Protein AF-A0A366SC10-F1 (afdb_monomer)

Sequence (312 aa):
MNGDSPLEVVSIDEFRARCLQIGVGPDILAQIDAVFTPQKPPPTFDSNRKRAEDVPIAQQPAKRQNNDVTSSNCQVSLEPRSEASQELAQPQSVQSHELTANEYLLSQQVADSSDQDVERFKGRVAECKSVLQELEAEHELLSRNRGSEVVEKLKKTLDNTTKAHDEIISKIERNKNIIDQTSQIINDNHDMIPAPLRQSLKISRESHSQLVRHSRILEKRQAEQKQELENAQGKYNEATAELEALSQRISQSKLNLDCAEQNLKRVALRSRLSDFSRINVFALTNDQSSQLASLTGQMEALLNESSYASSP

Mean predicted aligned error: 19.68 Å

Radius of gyration: 45.71 Å; Cα contacts (8 Å, |Δi|>4): 104; chains: 1; bounding box: 115×69×137 Å

Foldseek 3Di:
DDDDDPDPPQDLVNVVVVCVVVPPDPVVVVVVVVVVDDDDDDDDDDPDDDDDDDDDDDDDDDDDDDDDDDDDDDDDDDDDDDDDDDDDDDPDPPPPPPPPPDDPPPPDDPDDLDVVVLVVLVVQLVVLVVVLVVLVVVLVVLVVVLCPVVLVVLVVVLVVLVVVLVVLVVVLVVLVVVLVVLVVVCVVPVPDDDPVSVVVSVVSVVVSVVSVVVSVVSVVVSVVSVVVSVVSVVSSVVSVVVSVVSVVVSVVSVVSSVVSVVSSVLSVLVVVLVVLVPDPLVVDDPVVSVVSVVVNVVSVVVNVVVVPVPDD

Secondary structure (DSSP, 8-state):
-----------HHHHHHHHHHTT--HHHHHHHHHHHS-PPPPPPP---------------PPPPPP-----------------------PPP--------S---------S---HHHHHHHHHHHHHHHHHHHHHHHHHHHHHHHS-HHHHHHHHHHHHHHHHHHHHHHHHHHHHHHHHHHHHHHHHHTTT---HHHHHHHHHHHHHHHHHHHHHHHHHHHHHHHHHHHHHHHHHHHHHHHHHHHHHHHHHHHHHHHHHHHHHHHHHHHHHHHHHHHTS-GGGS-HHHHHHHHHHHHHHHHHHHHTTTTT--

Organism: NCBI:txid231269

pLDDT: mean 72.54, std 22.83, range [25.08, 95.38]

Solvent-accessible surface area (backbone atoms only — not comparable to full-atom values): 19191 Å² total; per-residue (Å²): 140,82,80,86,73,76,84,76,86,72,50,71,68,60,52,49,52,54,40,51,75,73,65,57,53,68,73,58,54,52,54,55,50,61,71,73,48,87,75,78,80,78,84,80,82,82,89,79,80,87,82,90,85,82,89,82,94,76,93,77,82,84,83,83,80,87,80,86,81,82,88,77,88,82,89,82,81,82,83,87,87,81,91,81,82,89,74,88,83,68,83,78,76,74,81,70,78,76,76,61,96,70,80,81,72,83,70,86,65,96,66,78,74,46,74,65,57,45,53,52,30,49,50,51,32,52,50,34,51,5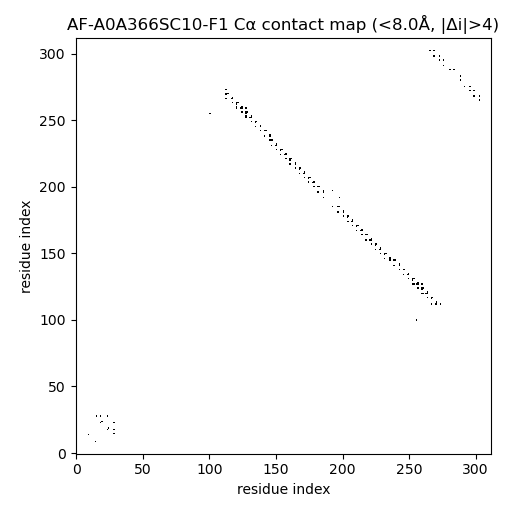2,55,38,52,53,49,52,52,51,48,52,54,48,66,74,61,39,49,66,69,57,46,52,53,42,52,55,51,46,53,54,51,49,53,54,38,54,54,45,53,54,50,38,53,54,40,47,52,52,45,52,54,53,51,47,55,49,62,77,37,74,91,72,68,56,68,68,59,59,49,52,48,51,53,42,54,52,51,36,54,52,46,55,54,49,42,56,52,46,53,52,50,47,53,53,48,50,51,52,42,51,55,47,48,49,53,30,51,50,46,50,52,52,47,52,54,46,51,52,52,46,52,52,35,49,53,52,30,54,52,32,50,52,49,32,52,50,47,52,50,49,32,52,52,53,56,56,71,70,53,67,61,87,79,46,54,75,68,55,42,53,49,51,52,51,52,52,53,54,54,53,48,58,61,54,56,66,66,68,77,74,68,135

Structure (mmCIF, N/CA/C/O backbone):
data_AF-A0A366SC10-F1
#
_entry.id   AF-A0A366SC10-F1
#
loop_
_atom_site.group_PDB
_atom_site.id
_atom_site.type_symbol
_atom_site.label_atom_id
_atom_site.label_alt_id
_atom_site.label_comp_id
_atom_site.label_asym_id
_atom_site.label_entity_id
_atom_site.label_seq_id
_atom_site.pdbx_PDB_ins_code
_atom_site.Cartn_x
_atom_site.Cartn_y
_atom_site.Cartn_z
_atom_site.occupancy
_atom_site.B_iso_or_equiv
_atom_site.auth_seq_id
_atom_site.auth_comp_id
_atom_site.auth_asym_id
_atom_site.auth_atom_id
_atom_site.pdbx_PDB_model_num
ATOM 1 N N . MET A 1 1 ? 16.942 17.295 -74.794 1.00 40.25 1 MET A N 1
ATOM 2 C CA . MET A 1 1 ? 17.552 18.430 -74.080 1.00 40.25 1 MET A CA 1
ATOM 3 C C . MET A 1 1 ? 16.773 18.611 -72.791 1.00 40.25 1 MET A C 1
ATOM 5 O O . MET A 1 1 ? 15.660 19.105 -72.864 1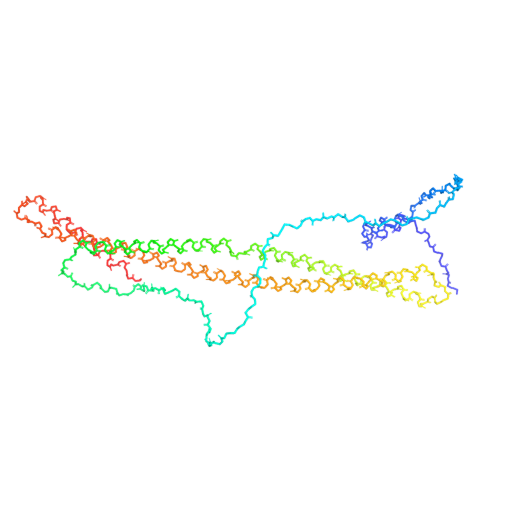.00 40.25 1 MET A O 1
ATOM 9 N N . ASN A 1 2 ? 17.298 18.135 -71.662 1.00 39.22 2 ASN A N 1
ATOM 10 C CA . ASN A 1 2 ? 16.732 18.416 -70.342 1.00 39.22 2 ASN A CA 1
ATOM 11 C C . ASN A 1 2 ? 17.752 19.283 -69.615 1.00 39.22 2 ASN A C 1
ATOM 13 O O . ASN A 1 2 ? 18.912 18.894 -69.506 1.00 39.22 2 ASN A O 1
ATOM 17 N N . GLY A 1 3 ? 17.326 20.495 -69.270 1.00 43.72 3 GLY A N 1
ATOM 18 C CA . GLY A 1 3 ? 18.173 21.531 -68.706 1.00 43.72 3 GLY A CA 1
ATOM 19 C C . GLY A 1 3 ? 18.525 21.238 -67.257 1.00 43.72 3 GLY A C 1
ATOM 20 O O . GLY A 1 3 ? 17.635 21.049 -66.428 1.00 43.72 3 GLY A O 1
ATOM 21 N N . ASP A 1 4 ? 19.825 21.261 -66.974 1.00 48.47 4 ASP A N 1
ATOM 22 C CA . ASP A 1 4 ? 20.350 21.523 -65.640 1.00 48.47 4 ASP A CA 1
ATOM 23 C C . ASP A 1 4 ? 19.772 22.851 -65.150 1.00 48.47 4 ASP A C 1
ATOM 25 O O . ASP A 1 4 ? 20.072 23.922 -65.684 1.00 48.47 4 ASP A O 1
ATOM 29 N N . SER A 1 5 ? 18.906 22.779 -64.143 1.00 48.69 5 SER A N 1
ATOM 30 C CA . SER A 1 5 ? 18.538 23.963 -63.374 1.00 48.69 5 SER A CA 1
ATOM 31 C C . SER A 1 5 ? 19.678 24.234 -62.389 1.00 48.69 5 SER A C 1
ATOM 33 O O . SER A 1 5 ? 20.072 23.310 -61.672 1.00 48.69 5 SER A O 1
ATOM 35 N N . PRO A 1 6 ? 20.250 25.448 -62.351 1.00 53.06 6 PRO A N 1
ATOM 36 C CA . PRO A 1 6 ? 21.330 25.759 -61.425 1.00 53.06 6 PRO A CA 1
ATOM 37 C C . PRO A 1 6 ? 20.836 25.604 -59.983 1.00 53.06 6 PRO A C 1
ATOM 39 O O . PRO A 1 6 ? 19.721 26.012 -59.663 1.00 53.06 6 PRO A O 1
ATOM 42 N N . LEU A 1 7 ? 21.670 25.009 -59.124 1.00 54.53 7 LEU A N 1
ATOM 43 C CA . LEU A 1 7 ? 21.433 24.932 -57.682 1.00 54.53 7 LEU A CA 1
ATOM 44 C C . LEU A 1 7 ? 21.166 26.344 -57.153 1.00 54.53 7 LEU A C 1
ATOM 46 O O . LEU A 1 7 ? 22.051 27.201 -57.160 1.00 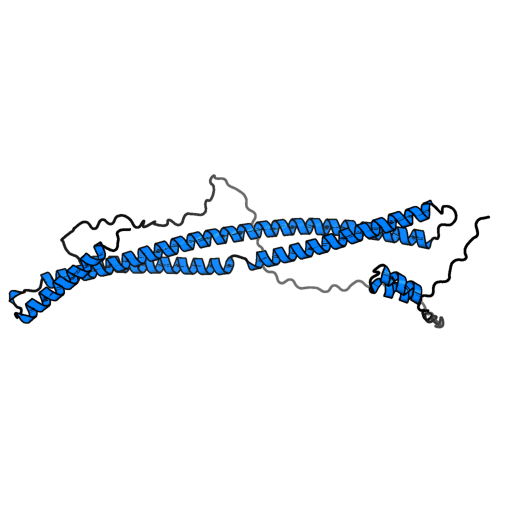54.53 7 LEU A O 1
ATOM 50 N N . GLU A 1 8 ? 19.927 26.586 -56.741 1.00 59.69 8 GLU A N 1
ATOM 51 C CA . GLU A 1 8 ? 19.498 27.869 -56.207 1.00 59.69 8 GLU A CA 1
ATOM 52 C C . GLU A 1 8 ? 20.216 28.095 -54.872 1.00 59.69 8 GLU A C 1
ATOM 54 O O . GLU A 1 8 ? 20.128 27.280 -53.949 1.00 59.69 8 GLU A O 1
ATOM 59 N N . VAL A 1 9 ? 21.003 29.169 -54.785 1.00 59.28 9 VAL A N 1
ATOM 60 C CA . VAL A 1 9 ? 21.737 29.517 -53.565 1.00 59.28 9 VAL A CA 1
ATOM 61 C C . VAL A 1 9 ? 20.731 30.075 -52.565 1.00 59.28 9 VAL A C 1
ATOM 63 O O . VAL A 1 9 ? 20.425 31.264 -52.562 1.00 59.28 9 VAL A O 1
ATOM 66 N N . VAL A 1 10 ? 20.190 29.189 -51.733 1.00 65.44 10 VAL A N 1
ATOM 67 C CA . VAL A 1 10 ? 19.260 29.539 -50.658 1.00 65.44 10 VAL A CA 1
ATOM 68 C C . VAL A 1 10 ? 20.034 30.253 -49.550 1.00 65.44 10 VAL A C 1
ATOM 70 O O . VAL A 1 10 ? 21.062 29.764 -49.074 1.00 65.44 10 VAL A O 1
ATOM 73 N N . SER A 1 11 ? 19.551 31.425 -49.138 1.00 77.00 11 SER A N 1
ATOM 74 C CA . SER A 1 11 ? 20.151 32.165 -48.024 1.00 77.00 11 SER A CA 1
ATOM 75 C C . SER A 1 11 ? 20.021 31.385 -46.708 1.00 77.00 11 SER A C 1
ATOM 77 O O . SER A 1 11 ? 19.084 30.607 -46.522 1.00 77.00 11 SER A O 1
ATOM 79 N N . ILE A 1 12 ? 20.941 31.601 -45.761 1.00 74.94 12 ILE A N 1
ATOM 80 C CA . ILE A 1 12 ? 20.914 30.918 -44.453 1.00 74.94 12 ILE A CA 1
ATOM 81 C C . ILE A 1 12 ? 19.582 31.167 -43.724 1.00 74.94 12 ILE A C 1
ATOM 83 O O . ILE A 1 12 ? 19.043 30.255 -43.098 1.00 74.94 12 ILE A O 1
ATOM 87 N N . ASP A 1 13 ? 19.006 32.362 -43.855 1.00 75.06 13 ASP A N 1
ATOM 88 C CA . ASP A 1 13 ? 17.724 32.700 -43.230 1.00 75.06 13 ASP A CA 1
ATOM 89 C C . ASP A 1 13 ? 16.546 31.953 -43.870 1.00 75.06 13 ASP A C 1
ATOM 91 O O . ASP A 1 13 ? 15.649 31.480 -43.169 1.00 75.06 13 ASP A O 1
ATOM 95 N N . GLU A 1 14 ? 16.575 31.755 -45.188 1.00 78.06 14 GLU A N 1
ATOM 96 C CA . GLU A 1 14 ? 15.564 30.967 -45.891 1.00 78.06 14 GLU A CA 1
ATOM 97 C C . GLU A 1 14 ? 15.699 29.464 -45.582 1.00 78.06 14 GLU A C 1
ATOM 99 O O . GLU A 1 14 ? 14.699 28.766 -45.392 1.00 78.06 14 GLU A O 1
ATOM 104 N N . PHE A 1 15 ? 16.929 28.972 -45.417 1.00 78.44 15 PHE A N 1
ATOM 105 C CA . PHE A 1 15 ? 17.192 27.611 -44.952 1.00 78.44 15 PHE A CA 1
ATOM 106 C C . PHE A 1 15 ? 16.688 27.387 -43.515 1.00 78.44 15 PHE A C 1
ATOM 108 O O . PHE A 1 15 ? 16.028 26.379 -43.241 1.00 78.44 15 PHE A O 1
ATOM 115 N N . ARG A 1 16 ? 16.909 28.349 -42.607 1.00 73.62 16 ARG A N 1
ATOM 116 C CA . ARG A 1 16 ? 16.380 28.319 -41.230 1.00 73.62 16 ARG A CA 1
ATOM 117 C C . ARG A 1 16 ? 14.854 28.317 -41.200 1.00 73.62 16 ARG A C 1
ATOM 119 O O . ARG A 1 16 ? 14.267 27.524 -40.465 1.00 73.62 16 ARG A O 1
ATOM 126 N N . ALA A 1 17 ? 14.211 29.157 -42.012 1.00 77.19 17 ALA A N 1
ATOM 127 C CA . ALA A 1 17 ? 12.754 29.222 -42.094 1.00 77.19 17 ALA A CA 1
ATOM 128 C C . ALA A 1 17 ? 12.145 27.884 -42.549 1.00 77.19 17 ALA A C 1
ATOM 130 O O . ALA A 1 17 ? 11.161 27.423 -41.965 1.00 77.19 17 ALA A O 1
ATOM 131 N N . ARG A 1 18 ? 12.770 27.208 -43.524 1.00 77.31 18 ARG A N 1
ATOM 132 C CA . ARG A 1 18 ? 12.351 25.865 -43.960 1.00 77.31 18 ARG A CA 1
ATOM 133 C C . ARG A 1 18 ? 12.586 24.802 -42.885 1.00 77.31 18 ARG A C 1
ATOM 135 O O . ARG A 1 18 ? 11.721 23.956 -42.681 1.00 77.31 18 ARG A O 1
ATOM 142 N N . CYS A 1 19 ? 13.700 24.869 -42.154 1.00 74.62 19 CYS A N 1
ATOM 143 C CA . CYS A 1 19 ? 13.978 23.961 -41.035 1.00 74.62 19 CYS A CA 1
ATOM 144 C C . CYS A 1 19 ? 12.948 24.105 -39.900 1.00 74.62 19 CYS A C 1
ATOM 146 O O . CYS A 1 19 ? 12.483 23.107 -39.352 1.00 74.62 19 CYS A O 1
ATOM 148 N N . LEU A 1 20 ? 12.532 25.333 -39.583 1.00 74.94 20 LEU A N 1
ATOM 149 C CA . LEU A 1 20 ? 11.469 25.584 -38.606 1.00 74.94 20 LEU A CA 1
ATOM 150 C C . LEU A 1 20 ? 10.103 25.076 -39.093 1.00 74.94 20 LEU A C 1
ATOM 152 O O . LEU A 1 20 ? 9.364 24.487 -38.307 1.00 74.94 20 LEU A O 1
ATOM 156 N N . GLN A 1 21 ? 9.783 25.237 -40.382 1.00 76.94 21 GLN A N 1
ATOM 157 C CA . GLN A 1 21 ? 8.533 24.726 -40.968 1.00 76.94 21 GLN A CA 1
ATOM 158 C C . GLN A 1 21 ? 8.409 23.199 -40.907 1.00 76.94 21 GLN A C 1
ATOM 160 O O . GLN A 1 21 ? 7.301 22.691 -40.758 1.00 76.94 21 GLN A O 1
ATOM 165 N N . ILE A 1 22 ? 9.523 22.466 -40.984 1.00 77.56 22 ILE A N 1
ATOM 166 C CA . ILE A 1 22 ? 9.537 20.997 -40.865 1.00 77.56 22 ILE A CA 1
ATOM 167 C C . ILE A 1 22 ? 9.756 20.510 -39.421 1.00 77.56 22 ILE A C 1
ATOM 169 O O . ILE A 1 22 ? 9.946 19.316 -39.195 1.00 77.56 22 ILE A O 1
ATOM 173 N N . GLY A 1 23 ? 9.718 21.416 -38.436 1.00 68.94 23 GLY A N 1
ATOM 174 C CA . GLY A 1 23 ? 9.753 21.076 -37.012 1.00 68.94 23 GLY A CA 1
ATOM 175 C C . GLY A 1 23 ? 11.141 20.754 -36.451 1.00 68.94 23 GLY A C 1
ATOM 176 O O . GLY A 1 23 ? 11.239 20.042 -35.450 1.00 68.94 23 GLY A O 1
ATOM 177 N N . VAL A 1 24 ? 12.222 21.253 -37.064 1.00 79.62 24 VAL A N 1
ATOM 178 C CA . VAL A 1 24 ? 13.578 21.112 -36.506 1.00 79.62 24 VAL A CA 1
ATOM 179 C C . VAL A 1 24 ? 13.666 21.869 -35.178 1.00 79.62 24 VAL A C 1
ATOM 181 O O . VAL A 1 24 ? 13.424 23.073 -35.113 1.00 79.62 24 VAL A O 1
ATOM 184 N N . GLY A 1 25 ? 14.022 21.147 -34.113 1.00 72.56 25 GLY A N 1
ATOM 185 C CA . GLY A 1 25 ? 14.163 21.709 -32.771 1.00 72.56 25 GLY A CA 1
ATOM 186 C C . GLY A 1 25 ? 15.309 22.731 -32.653 1.00 72.56 25 GLY A C 1
ATOM 187 O O . GLY A 1 25 ? 16.287 22.660 -33.405 1.00 72.56 25 GLY A O 1
ATOM 188 N N . PRO A 1 26 ? 15.228 23.659 -31.682 1.00 74.12 26 PRO A N 1
ATOM 189 C CA . PRO A 1 26 ? 16.162 24.781 -31.541 1.00 74.12 26 PRO A CA 1
ATOM 190 C C . PRO A 1 26 ? 17.623 24.349 -31.332 1.00 74.12 26 PRO A C 1
ATOM 192 O O . PRO A 1 26 ? 18.531 25.024 -31.810 1.00 74.12 26 PRO A O 1
ATOM 195 N N . ASP A 1 27 ? 17.861 23.192 -30.710 1.00 71.94 27 ASP A N 1
ATOM 196 C CA . ASP A 1 27 ? 19.214 22.670 -30.465 1.00 71.94 27 ASP A CA 1
ATOM 197 C C . ASP A 1 27 ? 19.946 22.269 -31.755 1.00 71.94 27 ASP A C 1
ATOM 199 O O . ASP A 1 27 ? 21.172 22.356 -31.840 1.00 71.94 27 ASP A O 1
ATOM 203 N N . ILE A 1 28 ? 19.200 21.831 -32.774 1.00 71.56 28 ILE A N 1
ATOM 204 C CA . ILE A 1 28 ? 19.754 21.455 -34.081 1.00 71.56 28 ILE A CA 1
ATOM 205 C C . ILE A 1 28 ? 19.990 22.713 -34.922 1.00 71.56 28 ILE A C 1
ATOM 207 O O . ILE A 1 28 ? 21.020 22.816 -35.585 1.00 71.56 28 ILE A O 1
ATOM 211 N N . LEU A 1 29 ? 19.099 23.706 -34.837 1.00 74.62 29 LEU A N 1
ATOM 212 C CA . LEU A 1 29 ? 19.314 25.019 -35.456 1.00 74.62 29 LEU A CA 1
ATOM 213 C C . LEU A 1 29 ? 20.568 25.708 -34.901 1.00 74.62 29 LEU A C 1
ATOM 215 O O . LEU A 1 29 ? 21.368 26.224 -35.675 1.00 74.62 29 LEU A O 1
ATOM 219 N N . ALA A 1 30 ? 20.812 25.620 -33.591 1.00 74.25 30 ALA A N 1
ATOM 220 C CA . ALA A 1 30 ? 22.023 26.158 -32.972 1.00 74.25 30 ALA A CA 1
ATOM 221 C C . ALA A 1 30 ? 23.312 25.471 -33.468 1.00 74.25 30 ALA A C 1
ATOM 223 O O . ALA A 1 30 ? 24.346 26.120 -33.625 1.00 74.25 30 ALA A O 1
ATOM 224 N N . GLN A 1 31 ? 23.262 24.165 -33.752 1.00 73.50 31 GLN A N 1
ATOM 225 C CA . GLN A 1 31 ? 24.399 23.435 -34.326 1.00 73.50 31 GLN A CA 1
ATOM 226 C C . GLN A 1 31 ? 24.644 23.808 -35.790 1.00 73.50 31 GLN A C 1
ATOM 228 O O . GLN A 1 31 ? 25.795 23.958 -36.190 1.00 73.50 31 GLN A O 1
ATOM 233 N N . ILE A 1 32 ? 23.579 24.003 -36.572 1.00 72.75 32 ILE A N 1
ATOM 234 C CA . ILE A 1 32 ? 23.666 24.512 -37.946 1.00 72.75 32 ILE A CA 1
ATOM 235 C C . ILE A 1 32 ? 24.317 25.903 -37.932 1.00 72.75 32 ILE A C 1
ATOM 237 O O . ILE A 1 32 ? 25.265 26.156 -38.673 1.00 72.75 32 ILE A O 1
ATOM 241 N N . ASP A 1 33 ? 23.900 26.773 -37.017 1.00 72.25 33 ASP A N 1
ATOM 242 C CA . ASP A 1 33 ? 24.438 28.128 -36.879 1.00 72.25 33 ASP A CA 1
ATOM 243 C C . ASP A 1 33 ? 25.920 28.161 -36.490 1.00 72.25 33 ASP A C 1
ATOM 245 O O . ASP A 1 33 ? 26.671 29.011 -36.977 1.00 72.25 33 ASP A O 1
ATOM 249 N N . ALA A 1 34 ? 26.364 27.208 -35.666 1.00 71.06 34 ALA A N 1
ATOM 250 C CA . ALA A 1 34 ? 27.765 27.051 -35.277 1.00 71.06 34 ALA A CA 1
ATOM 251 C C . ALA A 1 34 ? 28.683 26.641 -36.446 1.00 71.06 34 ALA A C 1
ATOM 253 O O . ALA A 1 34 ? 29.889 26.880 -36.395 1.00 71.06 34 ALA A O 1
ATOM 254 N N . VAL A 1 35 ? 28.126 26.032 -37.499 1.00 71.06 35 VAL A N 1
ATOM 255 C CA . VAL A 1 35 ? 28.867 25.641 -38.711 1.00 71.06 35 VAL A CA 1
ATOM 256 C C . VAL A 1 35 ? 29.027 26.823 -39.669 1.00 71.06 35 VAL A C 1
ATOM 258 O O . VAL A 1 35 ? 30.057 26.939 -40.332 1.00 71.06 35 VAL A O 1
ATOM 261 N N . PHE A 1 36 ? 28.041 27.721 -39.723 1.00 65.62 36 PHE A N 1
ATOM 262 C CA . PHE A 1 36 ? 28.063 28.891 -40.608 1.00 65.62 36 PHE A CA 1
ATOM 263 C C . PHE A 1 36 ? 28.653 30.153 -39.963 1.00 65.62 36 PHE A C 1
ATOM 265 O O . PHE A 1 36 ? 28.867 31.151 -40.652 1.00 65.62 36 PHE A O 1
ATOM 272 N N . THR A 1 37 ? 28.955 30.127 -38.662 1.00 62.06 37 THR A N 1
ATOM 273 C CA . THR A 1 37 ? 29.688 31.212 -38.002 1.00 62.06 37 THR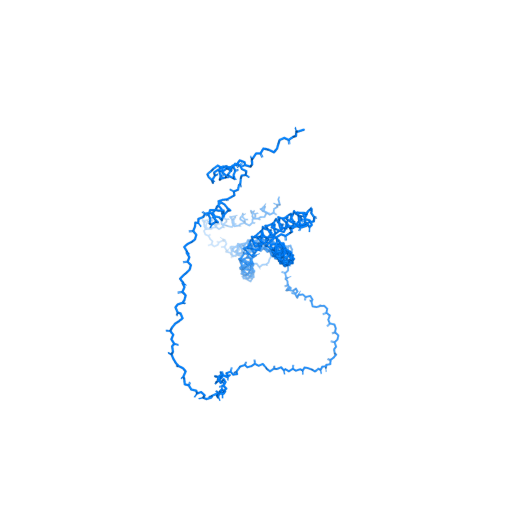 A CA 1
ATOM 274 C C . THR A 1 37 ? 31.197 31.055 -38.236 1.00 62.06 37 THR A C 1
ATOM 276 O O . THR A 1 37 ? 31.769 30.020 -37.891 1.00 62.06 37 THR A O 1
ATOM 279 N N . PRO A 1 38 ? 31.888 32.061 -38.810 1.00 50.78 38 PRO A N 1
ATOM 280 C CA . PRO A 1 38 ? 33.324 31.972 -39.055 1.00 50.78 38 PRO A CA 1
ATOM 281 C C . PRO A 1 38 ? 34.088 31.863 -37.729 1.00 50.78 38 PRO A C 1
ATOM 283 O O . PRO A 1 38 ? 34.104 32.795 -36.922 1.00 50.78 38 PRO A O 1
ATOM 286 N N . GLN A 1 39 ? 34.733 30.716 -37.497 1.00 58.97 39 GLN A N 1
ATOM 287 C CA . GLN A 1 39 ? 35.574 30.517 -36.320 1.00 58.97 39 GLN A CA 1
ATOM 288 C C . GLN A 1 39 ? 36.862 31.338 -36.432 1.00 58.97 39 GLN A C 1
ATOM 290 O O . GLN A 1 39 ? 37.559 31.324 -37.448 1.00 58.97 39 GLN A O 1
ATOM 295 N N . LYS A 1 40 ? 37.191 32.056 -35.355 1.00 49.00 40 LYS A N 1
ATOM 296 C CA . LYS A 1 40 ? 38.456 32.781 -35.208 1.00 49.00 40 LYS A CA 1
ATOM 297 C C . LYS A 1 40 ? 39.606 31.756 -35.224 1.00 49.00 40 LYS A C 1
ATOM 299 O O . LYS A 1 40 ? 39.513 30.774 -34.487 1.00 49.00 40 LYS A O 1
ATOM 304 N N . PRO A 1 41 ? 40.669 31.943 -36.026 1.00 47.72 41 PRO A N 1
ATOM 305 C CA . PRO A 1 41 ? 41.750 30.966 -36.087 1.00 47.72 41 PRO A CA 1
ATOM 306 C C . PRO A 1 41 ? 42.433 30.819 -34.714 1.00 47.72 41 PRO A C 1
ATOM 308 O O . PRO A 1 41 ? 42.562 31.812 -33.988 1.00 47.72 41 PRO A O 1
ATOM 311 N N . PRO A 1 42 ? 42.863 29.600 -34.339 1.00 48.78 42 PRO A N 1
ATOM 312 C CA . PRO A 1 42 ? 43.553 29.364 -33.077 1.00 48.78 42 PRO A CA 1
ATOM 313 C C . PRO A 1 42 ? 44.915 30.081 -33.063 1.00 48.78 42 PRO A C 1
ATOM 315 O O . PRO A 1 42 ? 45.533 30.238 -34.119 1.00 48.78 42 PRO A O 1
ATOM 318 N N . PRO A 1 43 ? 45.412 30.517 -31.890 1.00 41.50 43 PRO A N 1
ATOM 319 C CA . PRO A 1 43 ? 46.712 31.166 -31.804 1.00 41.50 43 PRO A CA 1
ATOM 320 C C . PRO A 1 43 ? 47.815 30.165 -32.163 1.00 41.50 43 PRO A C 1
ATOM 322 O O . PRO A 1 43 ? 47.897 29.069 -31.607 1.00 41.50 43 PRO A O 1
ATOM 325 N N . THR A 1 44 ? 48.673 30.552 -33.102 1.00 40.47 44 THR A N 1
ATOM 326 C CA . THR A 1 44 ? 49.919 29.856 -33.425 1.00 40.47 44 THR A CA 1
ATOM 327 C C . THR A 1 44 ? 50.819 29.813 -32.191 1.00 40.47 44 THR A C 1
ATOM 329 O O . THR A 1 44 ? 51.157 30.856 -31.635 1.00 40.47 44 THR A O 1
ATOM 332 N N . PHE A 1 45 ? 51.206 28.610 -31.762 1.00 37.75 45 PHE A N 1
ATOM 333 C CA . PHE A 1 45 ? 52.221 28.418 -30.728 1.00 37.75 45 PHE A CA 1
ATOM 334 C C . PHE A 1 45 ? 53.578 28.918 -31.239 1.00 37.75 45 PHE A C 1
ATOM 336 O O . PHE A 1 45 ? 54.126 28.383 -32.203 1.00 37.75 45 PHE A O 1
ATOM 343 N N . ASP A 1 46 ? 54.116 29.936 -30.571 1.00 32.53 46 ASP A N 1
ATOM 344 C CA . ASP A 1 46 ? 55.448 30.480 -30.822 1.00 32.53 46 ASP A CA 1
ATOM 345 C C . ASP A 1 46 ? 56.525 29.469 -30.387 1.00 32.53 46 ASP A C 1
ATOM 347 O O . ASP A 1 46 ? 56.787 29.243 -29.202 1.00 32.53 46 ASP A O 1
ATOM 351 N N . SER A 1 47 ? 57.159 28.832 -31.368 1.00 38.31 47 SER A N 1
ATOM 352 C CA . SER A 1 47 ? 58.325 27.965 -31.192 1.00 38.31 47 SER A CA 1
ATOM 353 C C . SER A 1 47 ? 59.582 28.823 -31.019 1.00 38.31 47 SER A C 1
ATOM 355 O O . SER A 1 47 ? 60.328 29.019 -31.975 1.00 38.31 47 SER A O 1
ATOM 357 N N . ASN A 1 48 ? 59.850 29.325 -29.809 1.00 42.94 48 ASN A N 1
ATOM 358 C CA . ASN A 1 48 ? 61.164 29.877 -29.452 1.00 42.94 48 ASN A CA 1
ATOM 359 C C . ASN A 1 48 ? 61.453 29.769 -27.944 1.00 42.94 48 ASN A C 1
ATOM 361 O O . ASN A 1 48 ? 61.304 30.730 -27.191 1.00 42.94 48 ASN A O 1
ATOM 365 N N . ARG A 1 49 ? 61.971 28.616 -27.495 1.00 38.44 49 ARG A N 1
ATOM 366 C CA . ARG A 1 49 ? 62.765 28.551 -26.256 1.00 38.44 49 ARG A CA 1
ATOM 367 C C . ARG A 1 49 ? 63.902 27.528 -26.376 1.00 38.44 49 ARG A C 1
ATOM 369 O O . ARG A 1 49 ? 63.714 26.333 -26.196 1.00 38.44 49 ARG A O 1
ATOM 376 N N . LYS A 1 50 ? 65.097 28.042 -26.691 1.00 41.38 50 LYS A N 1
ATOM 377 C CA . LYS A 1 50 ? 66.416 27.429 -26.407 1.00 41.38 50 LYS A CA 1
ATOM 378 C C . LYS A 1 50 ? 66.526 27.245 -24.871 1.00 41.38 50 LYS A C 1
ATOM 380 O O . LYS A 1 50 ? 65.925 28.035 -24.152 1.00 41.38 50 LYS A O 1
ATOM 385 N N . ARG A 1 51 ? 67.255 26.314 -24.252 1.00 37.53 51 ARG A N 1
ATOM 386 C CA . ARG A 1 51 ? 68.431 25.506 -24.600 1.00 37.53 51 ARG A CA 1
ATOM 387 C C . ARG A 1 51 ? 68.468 24.328 -23.598 1.00 37.53 51 ARG A C 1
ATOM 389 O O . ARG A 1 51 ? 68.076 24.510 -22.449 1.00 37.53 51 ARG A O 1
ATOM 396 N N . ALA A 1 52 ? 68.907 23.164 -24.063 1.00 36.06 52 ALA A N 1
ATOM 397 C CA . ALA A 1 52 ? 69.122 21.942 -23.293 1.00 36.06 52 ALA A CA 1
ATOM 398 C C . ALA A 1 52 ? 70.376 22.022 -22.405 1.00 36.06 52 ALA A C 1
ATOM 400 O O . ALA A 1 52 ? 71.357 22.628 -22.832 1.00 36.06 52 ALA A O 1
ATOM 401 N N . GLU A 1 53 ? 70.344 21.354 -21.250 1.00 40.38 53 GLU A N 1
ATOM 402 C CA . GLU A 1 53 ? 71.505 20.729 -20.599 1.00 40.38 53 GLU A CA 1
ATOM 403 C C . GLU A 1 53 ? 71.077 19.366 -20.017 1.00 40.38 53 GLU A C 1
ATOM 405 O O . GLU A 1 53 ? 69.907 19.142 -19.700 1.00 40.38 53 GLU A O 1
ATOM 410 N N . ASP A 1 54 ? 72.039 18.450 -19.985 1.00 38.34 54 ASP A N 1
ATOM 411 C CA . ASP A 1 54 ? 71.935 16.993 -20.079 1.00 38.34 54 ASP A CA 1
ATOM 412 C C . ASP A 1 54 ? 71.878 16.227 -18.728 1.00 38.34 54 ASP A C 1
ATOM 414 O O . ASP A 1 54 ? 72.690 16.488 -17.846 1.00 38.34 54 ASP A O 1
ATOM 418 N N . VAL A 1 55 ? 71.024 15.173 -18.685 1.00 33.34 55 VAL A N 1
ATOM 419 C CA . VAL A 1 55 ? 71.249 13.807 -18.099 1.00 33.34 55 VAL A CA 1
ATOM 420 C C . VAL A 1 55 ? 71.233 13.631 -16.544 1.00 33.34 55 VAL A C 1
ATOM 422 O O . VAL A 1 55 ? 71.565 14.571 -15.832 1.00 33.34 55 VAL A O 1
ATOM 425 N N . PRO A 1 56 ? 70.955 12.435 -15.935 1.00 42.88 56 PRO A N 1
ATOM 426 C CA . PRO A 1 56 ? 70.192 11.230 -16.324 1.00 42.88 56 PRO A CA 1
ATOM 427 C C . PRO A 1 56 ? 69.031 10.851 -15.359 1.00 42.88 56 PRO A C 1
ATOM 429 O O . PRO A 1 56 ? 68.894 11.318 -14.232 1.00 42.88 56 PRO A O 1
ATOM 432 N N . ILE A 1 57 ? 68.251 9.874 -15.827 1.00 50.72 57 ILE A N 1
ATOM 433 C CA . ILE A 1 57 ? 67.221 9.061 -15.162 1.00 50.72 57 ILE A CA 1
ATOM 434 C C . ILE A 1 57 ? 67.634 8.539 -13.769 1.00 50.72 57 ILE A C 1
ATOM 436 O O . ILE A 1 57 ? 68.621 7.819 -13.637 1.00 50.72 57 ILE A O 1
ATOM 440 N N . ALA A 1 58 ? 66.773 8.765 -12.771 1.00 33.62 58 ALA A N 1
ATOM 441 C CA . ALA A 1 58 ? 66.675 7.935 -11.571 1.00 33.62 58 ALA A CA 1
ATOM 442 C C . ALA A 1 58 ? 65.195 7.671 -11.243 1.00 33.62 58 ALA A C 1
ATOM 444 O O . ALA A 1 58 ? 64.443 8.581 -10.896 1.00 33.62 58 ALA A O 1
ATOM 445 N N . GLN A 1 59 ? 64.777 6.409 -11.371 1.00 49.06 59 GLN A N 1
ATOM 446 C CA . GLN A 1 59 ? 63.541 5.903 -10.776 1.00 49.06 59 GLN A CA 1
ATOM 447 C C . GLN A 1 59 ? 63.609 6.078 -9.254 1.00 49.06 59 GLN A C 1
ATOM 449 O O . GLN A 1 59 ? 64.570 5.637 -8.626 1.00 49.06 59 GLN A O 1
ATOM 454 N N . GLN A 1 60 ? 62.564 6.647 -8.654 1.00 41.75 60 GLN A N 1
ATOM 455 C CA . GLN A 1 60 ? 62.298 6.491 -7.226 1.00 41.75 60 GLN A CA 1
ATOM 456 C C . GLN A 1 60 ? 60.918 5.854 -7.014 1.00 41.75 60 GLN A C 1
ATOM 458 O O . GLN A 1 60 ? 59.976 6.187 -7.737 1.00 41.75 60 GLN A O 1
ATOM 463 N N . PRO A 1 61 ? 60.786 4.920 -6.054 1.00 43.94 61 PRO A N 1
ATOM 464 C CA . PRO A 1 61 ? 59.562 4.163 -5.845 1.00 43.94 61 PRO A CA 1
ATOM 465 C C . PRO A 1 61 ? 58.506 4.967 -5.077 1.00 43.94 61 PRO A C 1
ATOM 467 O O . PRO A 1 61 ? 58.806 5.863 -4.288 1.00 43.94 61 PRO A O 1
ATOM 470 N N . ALA A 1 62 ? 57.247 4.590 -5.300 1.00 43.59 62 ALA A N 1
ATOM 471 C CA . ALA A 1 62 ? 56.074 5.136 -4.634 1.00 43.59 62 ALA A CA 1
ATOM 472 C C . ALA A 1 62 ? 56.159 4.994 -3.103 1.00 43.59 62 ALA A C 1
ATOM 474 O O . ALA A 1 62 ? 56.394 3.908 -2.566 1.00 43.59 62 ALA A O 1
ATOM 475 N N . LYS A 1 63 ? 55.919 6.104 -2.397 1.00 42.75 63 LYS A N 1
ATOM 476 C CA . LYS A 1 63 ? 55.745 6.131 -0.943 1.00 42.75 63 LYS A CA 1
ATOM 477 C C . LYS A 1 63 ? 54.490 5.347 -0.556 1.00 42.75 63 LYS A C 1
ATOM 479 O O . LYS A 1 63 ? 53.384 5.686 -0.965 1.00 42.75 63 LYS A O 1
ATOM 484 N N . ARG A 1 64 ? 54.688 4.325 0.277 1.00 41.06 64 ARG A N 1
ATOM 485 C CA . ARG A 1 64 ? 53.649 3.673 1.078 1.00 41.06 64 ARG A CA 1
ATOM 486 C C . ARG A 1 64 ? 53.182 4.652 2.157 1.00 41.06 64 ARG A C 1
ATOM 488 O O . ARG A 1 64 ? 54.010 5.135 2.927 1.00 41.06 64 ARG A O 1
ATOM 495 N N . GLN A 1 65 ? 51.882 4.919 2.231 1.00 42.69 65 GLN A N 1
ATOM 496 C CA . GLN A 1 65 ? 51.248 5.378 3.465 1.00 42.69 65 GLN A CA 1
ATOM 497 C C . GLN A 1 65 ? 50.537 4.184 4.096 1.00 42.69 65 GLN A C 1
ATOM 499 O O . GLN A 1 65 ? 49.689 3.547 3.474 1.00 42.69 65 GLN A O 1
ATOM 504 N N . ASN A 1 66 ? 50.965 3.869 5.316 1.00 36.62 66 ASN A N 1
ATOM 505 C CA . ASN A 1 66 ? 50.344 2.909 6.214 1.00 36.62 66 ASN A CA 1
ATOM 506 C C . ASN A 1 66 ? 48.988 3.460 6.669 1.00 36.62 66 ASN A C 1
ATOM 508 O O . ASN A 1 66 ? 48.930 4.601 7.123 1.00 36.62 66 ASN A O 1
ATOM 512 N N . ASN A 1 67 ? 47.941 2.638 6.605 1.00 40.06 67 ASN A N 1
ATOM 513 C CA . ASN A 1 67 ? 46.764 2.809 7.447 1.00 40.06 67 ASN A CA 1
ATOM 514 C C . ASN A 1 67 ? 46.802 1.713 8.508 1.00 40.06 67 ASN A C 1
ATOM 516 O O . ASN A 1 67 ? 46.793 0.525 8.179 1.00 40.06 67 ASN A O 1
ATOM 520 N N . ASP A 1 68 ? 46.888 2.147 9.763 1.00 34.94 68 ASP A N 1
ATOM 521 C CA . ASP A 1 68 ? 46.752 1.303 10.938 1.00 34.94 68 ASP A CA 1
ATOM 522 C C . ASP A 1 68 ? 45.360 0.673 10.984 1.00 34.94 68 ASP A C 1
ATOM 524 O O . ASP A 1 68 ? 44.326 1.328 10.832 1.00 34.94 68 ASP A O 1
ATOM 528 N N . VAL A 1 69 ? 45.377 -0.635 11.207 1.00 36.53 69 VAL A N 1
ATOM 529 C CA . VAL A 1 69 ? 44.231 -1.501 11.446 1.00 36.53 69 VAL A CA 1
ATOM 530 C C . VAL A 1 69 ? 43.889 -1.415 12.930 1.00 36.53 69 VAL A C 1
ATOM 532 O O . VAL A 1 69 ? 44.668 -1.855 13.772 1.00 36.53 69 VAL A O 1
ATOM 535 N N . THR A 1 70 ? 42.704 -0.906 13.265 1.00 33.22 70 THR A N 1
ATOM 536 C CA . THR A 1 70 ? 42.061 -1.221 14.547 1.00 33.22 70 THR A CA 1
ATOM 537 C C . THR A 1 70 ? 41.123 -2.401 14.327 1.00 33.22 70 THR A C 1
ATOM 539 O O . THR A 1 70 ? 40.106 -2.316 13.646 1.00 33.22 70 THR A O 1
ATOM 542 N N . SER A 1 71 ? 41.549 -3.536 14.871 1.00 36.12 71 SER A N 1
ATOM 543 C CA . SER A 1 71 ? 40.850 -4.816 14.913 1.00 36.12 71 SER A CA 1
ATOM 544 C C . SER A 1 71 ? 39.534 -4.708 15.687 1.00 36.12 71 SER A C 1
ATOM 546 O O . SER A 1 71 ? 39.544 -4.331 16.858 1.00 36.12 71 SER A O 1
ATOM 548 N N . SER A 1 72 ? 38.431 -5.154 15.083 1.00 30.78 72 SER A N 1
ATOM 549 C CA . SER A 1 72 ? 37.277 -5.661 15.826 1.00 30.78 72 SER A CA 1
ATOM 550 C C . SER A 1 72 ? 36.645 -6.841 15.085 1.00 30.78 72 SER A C 1
ATOM 552 O O . SER A 1 72 ? 36.184 -6.697 13.958 1.00 30.78 72 SER A O 1
ATOM 554 N N . ASN A 1 73 ? 36.698 -7.996 15.755 1.00 32.50 73 ASN A N 1
ATOM 555 C CA . ASN A 1 73 ? 35.886 -9.209 15.643 1.00 32.50 73 ASN A CA 1
ATOM 556 C C . ASN A 1 73 ? 35.485 -9.758 14.266 1.00 32.50 73 ASN A C 1
ATOM 558 O O . ASN A 1 73 ? 34.643 -9.194 13.581 1.00 32.50 73 ASN A O 1
ATOM 562 N N . CYS A 1 74 ? 35.907 -11.001 14.006 1.00 28.83 74 CYS A N 1
ATOM 563 C CA . CYS A 1 74 ? 35.012 -12.088 13.586 1.00 28.83 74 CYS A CA 1
ATOM 564 C C . CYS A 1 74 ? 35.686 -13.433 13.891 1.00 28.83 74 CYS A C 1
ATOM 566 O O . CYS A 1 74 ? 36.570 -13.887 13.167 1.00 28.83 74 CYS A O 1
ATOM 568 N N . GLN A 1 75 ? 35.280 -14.061 14.993 1.00 28.59 75 GLN A N 1
ATOM 569 C CA . GLN A 1 75 ? 35.630 -15.439 15.306 1.00 28.59 75 GLN A CA 1
ATOM 570 C C . GLN A 1 75 ? 34.648 -16.339 14.547 1.00 28.59 75 GLN A C 1
ATOM 572 O O . GLN A 1 75 ? 33.477 -16.445 14.900 1.00 28.59 75 GLN A O 1
ATOM 577 N N . VAL A 1 76 ? 35.127 -16.930 13.453 1.00 30.34 76 VAL A N 1
ATOM 578 C CA . VAL A 1 76 ? 34.449 -18.000 12.718 1.00 30.34 76 VAL A CA 1
ATOM 579 C C . VAL A 1 76 ? 34.759 -19.306 13.444 1.00 30.34 76 VAL A C 1
ATOM 581 O O . VAL A 1 76 ? 35.915 -19.721 13.487 1.00 30.34 76 VAL A O 1
ATOM 584 N N . SER A 1 77 ? 33.739 -19.947 14.015 1.00 29.41 77 SER A N 1
ATOM 585 C CA . SER A 1 77 ? 33.814 -21.349 14.428 1.00 29.41 77 SER A CA 1
ATOM 586 C C . SER A 1 77 ? 33.066 -22.185 13.399 1.00 29.41 77 SER A C 1
ATOM 588 O O . SER A 1 77 ? 31.856 -22.051 13.237 1.00 29.41 77 SER A O 1
ATOM 590 N N . LEU A 1 78 ? 33.824 -23.010 12.680 1.00 32.22 78 LEU A N 1
ATOM 591 C CA . LEU A 1 78 ? 33.332 -24.063 11.802 1.00 32.22 78 LEU 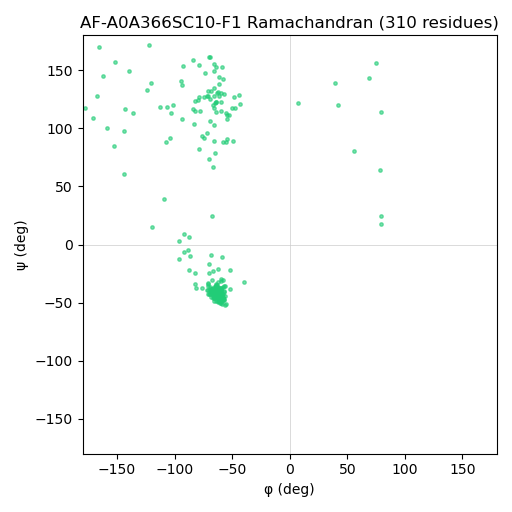A CA 1
ATOM 592 C C . LEU A 1 78 ? 32.944 -25.273 12.658 1.00 32.22 78 LEU A C 1
ATOM 594 O O . LEU A 1 78 ? 33.758 -25.794 13.416 1.00 32.22 78 LEU A O 1
ATOM 598 N N . GLU A 1 79 ? 31.698 -25.702 12.517 1.00 34.91 79 GLU A N 1
ATOM 599 C CA . GLU A 1 79 ? 31.197 -27.003 12.966 1.00 34.91 79 GLU A CA 1
ATOM 600 C C . GLU A 1 79 ? 31.800 -28.136 12.100 1.00 34.91 79 GLU A C 1
ATOM 602 O O . GLU A 1 79 ? 32.274 -27.862 10.988 1.00 34.91 79 GLU A O 1
ATOM 607 N N . PRO A 1 80 ? 31.782 -29.413 12.543 1.00 40.03 80 PRO A N 1
ATOM 608 C CA . PRO A 1 80 ? 30.636 -30.227 12.118 1.00 40.03 80 PRO A CA 1
ATOM 609 C C . PRO A 1 80 ? 30.194 -31.383 13.044 1.00 40.03 80 PRO A C 1
ATOM 611 O O . PRO A 1 80 ? 31.001 -32.043 13.696 1.00 40.03 80 PRO A O 1
ATOM 614 N N . ARG A 1 81 ? 28.909 -31.730 12.854 1.00 25.39 81 ARG A N 1
ATOM 615 C CA . ARG A 1 81 ? 28.257 -33.056 12.966 1.00 25.39 81 ARG A CA 1
ATOM 616 C C . ARG A 1 81 ? 27.908 -33.589 14.364 1.00 25.39 81 ARG A C 1
ATOM 618 O O . ARG A 1 81 ? 28.760 -34.126 15.064 1.00 25.39 81 ARG A O 1
ATOM 625 N N . SER A 1 82 ? 26.602 -33.716 14.626 1.00 27.64 82 SER A N 1
ATOM 626 C CA . SER A 1 82 ? 25.895 -35.007 14.470 1.00 27.64 82 SER A CA 1
ATOM 627 C C . SER A 1 82 ? 24.362 -34.866 14.518 1.00 27.64 82 SER A C 1
ATOM 629 O O . SER A 1 82 ? 23.803 -34.251 15.414 1.00 27.64 82 SER A O 1
ATOM 631 N N . GLU A 1 83 ? 23.749 -35.439 13.482 1.00 32.69 83 GLU A N 1
ATOM 632 C CA . GLU A 1 83 ? 22.426 -36.071 13.332 1.00 32.69 83 GLU A CA 1
ATOM 633 C C . GLU A 1 83 ? 21.402 -36.005 14.486 1.00 32.69 83 GLU A C 1
ATOM 635 O O . GLU A 1 83 ? 21.619 -36.595 15.539 1.00 32.69 83 GLU A O 1
ATOM 640 N N . ALA A 1 84 ? 20.218 -35.436 14.206 1.00 28.08 84 ALA A N 1
ATOM 641 C CA . ALA A 1 84 ? 18.910 -36.106 14.339 1.00 28.08 84 ALA A CA 1
ATOM 642 C C . ALA A 1 84 ? 17.750 -35.185 13.882 1.00 28.08 84 ALA A C 1
ATOM 644 O O . ALA A 1 84 ? 17.535 -34.125 14.451 1.00 28.08 84 ALA A O 1
ATOM 645 N N . SER A 1 85 ? 17.048 -35.635 12.836 1.00 29.56 85 SER A N 1
ATOM 646 C CA . SER A 1 85 ? 15.591 -35.632 12.591 1.00 29.56 85 SER A CA 1
ATOM 647 C C . SER A 1 85 ? 14.660 -34.460 12.967 1.00 29.5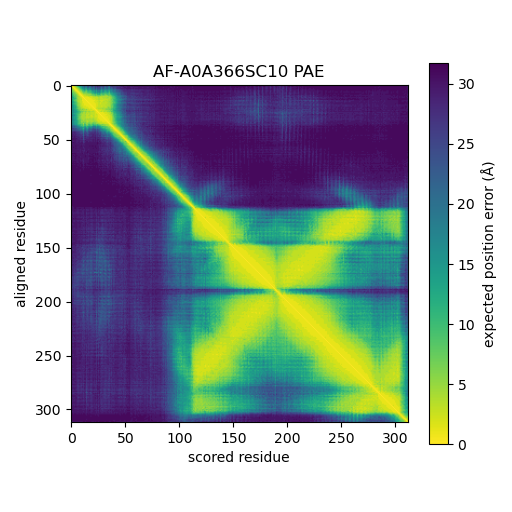6 85 SER A C 1
ATOM 649 O O . SER A 1 85 ? 14.625 -34.030 14.110 1.00 29.56 85 SER A O 1
ATOM 651 N N . GLN A 1 86 ? 13.734 -34.191 12.020 1.00 29.42 86 GLN A N 1
ATOM 652 C CA . GLN A 1 86 ? 12.386 -33.585 12.167 1.00 29.42 86 GLN A CA 1
ATOM 653 C C . GLN A 1 86 ? 12.367 -32.097 12.566 1.00 29.42 86 GLN A C 1
ATOM 655 O O . GLN A 1 86 ? 13.203 -31.631 13.314 1.00 29.42 86 GLN A O 1
ATOM 660 N N . GLU A 1 87 ? 11.479 -31.218 12.117 1.00 26.97 87 GLU A N 1
ATOM 661 C CA . GLU A 1 87 ? 10.245 -31.240 11.330 1.00 26.97 87 GLU A CA 1
ATOM 662 C C . GLU A 1 87 ? 9.993 -29.767 10.925 1.00 26.97 87 GLU A C 1
ATOM 664 O O . GLU A 1 87 ? 10.660 -28.861 11.428 1.00 26.97 87 GLU A O 1
ATOM 669 N N . LEU A 1 88 ? 9.047 -29.503 10.021 1.00 35.25 88 LEU A N 1
ATOM 670 C CA . LEU A 1 88 ? 8.626 -28.149 9.643 1.00 35.25 88 LEU A CA 1
ATOM 671 C C . LEU A 1 88 ? 8.365 -27.258 10.875 1.00 35.25 88 LEU A C 1
ATOM 673 O O . LEU A 1 88 ? 7.417 -27.488 11.623 1.00 35.25 88 LEU A O 1
ATOM 677 N N . ALA A 1 89 ? 9.133 -26.180 11.027 1.00 28.73 89 ALA A N 1
ATOM 678 C CA . ALA A 1 89 ? 8.793 -25.106 11.950 1.00 28.73 89 ALA A CA 1
ATOM 679 C C . ALA A 1 89 ? 7.673 -24.251 11.336 1.00 28.73 89 ALA A C 1
ATOM 681 O O . ALA A 1 89 ? 7.916 -23.325 10.562 1.00 28.73 89 ALA A O 1
ATOM 682 N N . GLN A 1 90 ? 6.432 -24.597 11.678 1.00 30.77 90 GLN A N 1
ATOM 683 C CA . GLN A 1 90 ? 5.328 -23.643 11.730 1.00 30.77 90 GLN A CA 1
ATOM 684 C C . GLN A 1 90 ? 5.697 -22.511 12.706 1.00 30.77 90 GLN A C 1
ATOM 686 O O . GLN A 1 90 ? 6.290 -22.795 13.753 1.00 30.77 90 GLN A O 1
ATOM 691 N N . PRO A 1 91 ? 5.339 -21.245 12.437 1.00 32.12 91 PRO A N 1
ATOM 692 C CA . PRO A 1 91 ? 5.378 -20.237 13.481 1.00 32.12 91 PRO A CA 1
ATOM 693 C C . PRO A 1 91 ? 4.363 -20.639 14.554 1.00 32.12 91 PRO A C 1
ATOM 695 O O . PRO A 1 91 ? 3.191 -20.880 14.266 1.00 32.12 91 PRO A O 1
ATOM 698 N N . GLN A 1 92 ? 4.862 -20.782 15.780 1.00 25.08 92 GLN A N 1
ATOM 699 C CA . GLN A 1 92 ? 4.099 -21.176 16.953 1.00 25.08 92 GLN A CA 1
ATOM 700 C C . GLN A 1 92 ? 2.846 -20.311 17.075 1.00 25.08 92 GLN A C 1
ATOM 702 O O . GLN A 1 92 ? 2.925 -19.099 17.276 1.00 25.08 92 GLN A O 1
ATOM 707 N N . SER A 1 93 ? 1.691 -20.968 16.990 1.00 28.94 93 SER A N 1
ATOM 708 C CA . SER A 1 93 ? 0.436 -20.433 17.481 1.00 28.94 93 SER A CA 1
ATOM 709 C C . SER A 1 93 ? 0.644 -20.049 18.944 1.00 28.94 93 SER A C 1
ATOM 711 O O . SER A 1 93 ? 0.754 -20.917 19.817 1.00 28.94 93 SER A O 1
ATOM 713 N N . VAL A 1 94 ? 0.694 -18.751 19.224 1.00 31.39 94 VAL A N 1
ATOM 714 C CA . VAL A 1 94 ? 0.336 -18.259 20.549 1.00 31.39 94 VAL A CA 1
ATOM 715 C C . VAL A 1 94 ? -1.066 -18.803 20.777 1.00 31.39 94 VAL A C 1
ATOM 717 O O . VAL A 1 94 ? -1.975 -18.476 20.012 1.00 31.39 94 VAL A O 1
ATOM 720 N N . GLN A 1 95 ? -1.200 -19.724 21.735 1.00 28.53 95 GLN A N 1
ATOM 721 C CA . GLN A 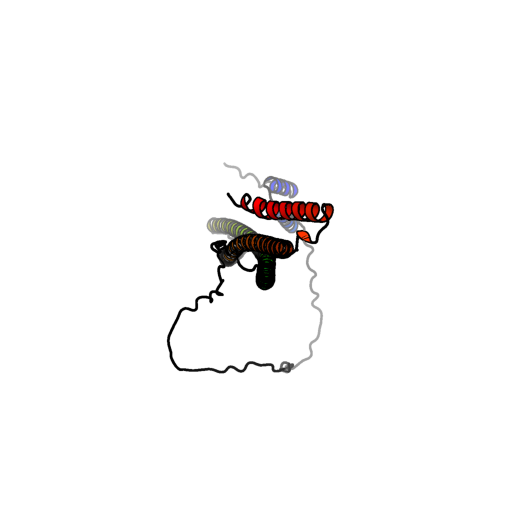1 95 ? -2.477 -20.255 22.187 1.00 28.53 95 GLN A CA 1
ATOM 722 C C . GLN A 1 95 ? -3.340 -19.068 22.596 1.00 28.53 95 GLN A C 1
ATOM 724 O O . GLN A 1 95 ? -3.309 -18.591 23.727 1.00 28.53 95 GLN A O 1
ATOM 729 N N . SER A 1 96 ? -4.099 -18.573 21.631 1.00 34.31 96 SER A N 1
ATOM 730 C CA . SER A 1 96 ? -5.245 -17.732 21.853 1.00 34.31 96 SER A CA 1
ATOM 731 C C . SER A 1 96 ? -6.212 -18.665 22.556 1.00 34.31 96 SER A C 1
ATOM 733 O O . SER A 1 96 ? -6.786 -19.566 21.950 1.00 34.31 96 SER A O 1
ATOM 735 N N . HIS A 1 97 ? -6.337 -18.510 23.872 1.00 37.41 97 HIS A N 1
ATOM 736 C CA . HIS A 1 97 ? -7.591 -18.840 24.519 1.00 37.41 97 HIS A CA 1
ATOM 737 C C . HIS A 1 97 ? -8.644 -17.965 23.835 1.00 37.41 97 HIS A C 1
ATOM 739 O O . HIS A 1 97 ? -8.886 -16.827 24.231 1.00 37.41 97 HIS A O 1
ATOM 745 N N . GLU A 1 98 ? -9.207 -18.478 22.739 1.00 36.97 98 GLU A N 1
ATOM 746 C CA . GLU A 1 98 ? -10.518 -18.088 22.257 1.00 36.97 98 GLU A CA 1
ATOM 747 C C . GLU A 1 98 ? -11.472 -18.327 23.424 1.00 36.97 98 GLU A C 1
ATOM 749 O O . GLU A 1 98 ? -12.057 -19.394 23.593 1.00 36.97 98 GLU A O 1
ATOM 754 N N . LEU A 1 99 ? -11.611 -17.316 24.278 1.00 43.41 99 LEU A N 1
ATOM 755 C CA . LEU A 1 99 ? -12.793 -17.146 25.098 1.00 43.41 99 LEU A CA 1
ATOM 756 C C . LEU A 1 99 ? -13.905 -16.746 24.126 1.00 43.41 99 LEU A C 1
ATOM 758 O O . LEU A 1 99 ? -14.288 -15.580 24.022 1.00 43.41 99 LEU A O 1
ATOM 762 N N . THR A 1 100 ? -14.363 -17.728 23.345 1.00 39.06 100 THR A N 1
ATOM 763 C CA . THR A 1 100 ? -15.601 -17.658 22.582 1.00 39.06 100 THR A CA 1
ATOM 764 C C . THR A 1 100 ? -16.690 -17.166 23.520 1.00 39.06 100 THR A C 1
ATOM 766 O O . THR A 1 100 ? -16.891 -17.714 24.603 1.00 39.06 100 THR A O 1
ATOM 769 N N . ALA A 1 101 ? -17.381 -16.112 23.098 1.00 41.00 101 ALA A N 1
ATOM 770 C CA . ALA A 1 101 ? -18.407 -15.397 23.848 1.00 41.00 101 ALA A CA 1
ATOM 771 C C . ALA A 1 101 ? -19.698 -16.206 24.099 1.00 41.00 101 ALA A C 1
ATOM 773 O O . ALA A 1 101 ? -20.754 -15.618 24.308 1.00 41.00 101 ALA A O 1
ATOM 774 N N . ASN A 1 102 ? -19.640 -17.537 24.104 1.00 42.62 102 ASN A N 1
ATOM 775 C CA . ASN A 1 102 ? -20.796 -18.395 24.304 1.00 42.62 102 ASN A CA 1
ATOM 776 C C . ASN A 1 102 ? -20.565 -19.350 25.476 1.00 42.62 102 ASN A C 1
ATOM 778 O O . ASN A 1 102 ? -19.527 -19.989 25.582 1.00 42.62 102 ASN A O 1
ATOM 782 N N . GLU A 1 103 ? -21.590 -19.421 26.327 1.00 40.31 103 GLU A N 1
ATOM 783 C CA . GLU A 1 103 ? -21.761 -20.353 27.445 1.00 40.31 103 GLU A CA 1
ATOM 784 C C . GLU A 1 103 ? -20.982 -20.053 28.734 1.00 40.31 103 GLU A C 1
ATOM 786 O O . GLU A 1 103 ? -20.251 -20.872 29.278 1.00 40.31 103 GLU A O 1
ATOM 791 N N . TYR A 1 104 ? -21.312 -18.930 29.372 1.00 43.69 104 TYR A N 1
ATOM 792 C CA . TYR A 1 104 ? -21.762 -19.085 30.758 1.00 43.69 104 TYR A CA 1
ATOM 793 C C . TYR A 1 104 ? -23.261 -18.838 30.774 1.00 43.69 104 TYR A C 1
ATOM 795 O O . TYR A 1 104 ? -23.739 -17.713 30.927 1.00 43.69 104 TYR A O 1
ATOM 803 N N . LEU A 1 105 ? -23.992 -19.933 30.548 1.00 38.03 105 LEU A N 1
ATOM 804 C CA . LEU A 1 105 ? -25.383 -20.061 30.945 1.00 38.03 105 LEU A CA 1
ATOM 805 C C . LEU A 1 105 ? -25.478 -19.482 32.354 1.00 38.03 105 LEU A C 1
ATOM 807 O O . LEU A 1 105 ? -24.757 -19.897 33.265 1.00 38.03 105 LEU A O 1
ATOM 811 N N . LEU A 1 106 ? -26.323 -18.466 32.489 1.00 43.00 106 LEU A N 1
ATOM 812 C CA . LEU A 1 106 ? -26.716 -17.863 33.748 1.00 43.00 106 LEU A CA 1
ATOM 813 C C . LEU A 1 106 ? -27.520 -18.922 34.521 1.00 43.00 106 LEU A C 1
ATOM 815 O O . LEU A 1 106 ? -28.733 -18.813 34.673 1.00 43.00 106 LEU A O 1
ATOM 819 N N . SER A 1 107 ? -26.865 -20.007 34.935 1.00 36.66 107 SER A N 1
ATOM 820 C CA . SER A 1 107 ? -27.466 -21.014 35.785 1.00 36.66 107 SER A CA 1
ATOM 821 C C . SER A 1 107 ? -27.878 -20.294 37.052 1.00 36.66 107 SER A C 1
ATOM 823 O O . SER A 1 107 ? -27.049 -19.732 37.766 1.00 36.66 107 SER A O 1
ATOM 825 N N . GLN A 1 108 ? -29.190 -20.257 37.255 1.00 39.78 108 GLN A N 1
ATOM 826 C CA . GLN A 1 108 ? -29.858 -19.864 38.479 1.00 39.78 108 GLN A CA 1
ATOM 827 C C . GLN A 1 108 ? -29.222 -20.607 39.658 1.00 39.78 108 GLN A C 1
ATOM 829 O O . GLN A 1 108 ? -29.659 -21.687 40.038 1.00 39.78 108 GLN A O 1
ATOM 834 N N . GLN A 1 109 ? -28.186 -20.031 40.252 1.00 34.59 109 GLN A N 1
ATOM 835 C CA . GLN A 1 109 ? -27.837 -20.302 41.632 1.00 34.59 109 GLN A CA 1
ATOM 836 C C . GLN A 1 109 ? -28.291 -19.093 42.431 1.00 34.59 109 GLN A C 1
ATOM 838 O O . GLN A 1 109 ? -27.608 -18.085 42.579 1.00 34.59 109 GLN A O 1
ATOM 843 N N . VAL A 1 110 ? -29.529 -19.212 42.904 1.00 41.88 110 VAL A N 1
ATOM 844 C CA . VAL A 1 110 ? -29.997 -18.547 44.115 1.00 41.88 110 VAL A CA 1
ATOM 845 C C . VAL A 1 110 ? -29.194 -19.157 45.267 1.00 41.88 110 VAL A C 1
ATOM 847 O O . VAL A 1 110 ? -29.652 -20.093 45.909 1.00 41.88 110 VAL A O 1
ATOM 850 N N . ALA A 1 111 ? -27.950 -18.721 45.440 1.00 42.59 111 ALA A N 1
ATOM 851 C CA . ALA A 1 111 ? -27.132 -18.958 46.625 1.00 42.59 111 ALA A CA 1
ATOM 852 C C . ALA A 1 111 ? -25.866 -18.099 46.502 1.00 42.59 111 ALA A C 1
ATOM 854 O O . ALA A 1 111 ? -25.020 -18.363 45.658 1.00 42.59 111 ALA A O 1
ATOM 855 N N . ASP A 1 112 ? -25.788 -17.058 47.329 1.00 45.69 112 ASP A N 1
ATOM 856 C CA . ASP A 1 112 ? -24.590 -16.270 47.626 1.00 45.69 112 ASP A CA 1
ATOM 857 C C . ASP A 1 112 ? -23.857 -15.628 46.434 1.00 45.69 112 ASP A C 1
ATOM 859 O O . ASP A 1 112 ? -22.781 -16.058 46.027 1.00 45.69 112 ASP A O 1
ATOM 863 N N . SER A 1 113 ? -24.374 -14.488 45.953 1.00 52.25 113 SER A N 1
ATOM 864 C CA . SER A 1 113 ? -23.538 -13.517 45.233 1.00 52.25 113 SER A CA 1
ATOM 865 C C . SER A 1 113 ? -22.509 -12.939 46.211 1.00 52.25 113 SER A C 1
ATOM 867 O O . SER A 1 113 ? -22.785 -11.965 46.917 1.00 52.25 113 SER A O 1
ATOM 869 N N . SER A 1 114 ? -21.357 -13.592 46.314 1.00 63.81 114 SER A N 1
ATOM 870 C CA . SER A 1 114 ? -20.279 -13.188 47.213 1.00 63.81 114 SER A CA 1
ATOM 871 C C . SER A 1 114 ? -19.405 -12.103 46.576 1.00 63.81 114 SER A C 1
ATOM 873 O O . SER A 1 114 ? -19.333 -11.979 45.350 1.00 63.81 114 SER A O 1
ATOM 875 N N . ASP A 1 115 ? -18.676 -11.348 47.402 1.00 72.94 115 ASP A N 1
ATOM 876 C CA . ASP A 1 115 ? -17.641 -10.401 46.953 1.00 72.94 115 ASP A CA 1
ATOM 877 C C . ASP A 1 115 ? -16.614 -11.046 45.995 1.00 72.94 115 ASP A C 1
ATOM 879 O O . ASP A 1 115 ? -15.996 -10.364 45.175 1.00 72.94 115 ASP A O 1
ATOM 883 N N . GLN A 1 116 ? -16.475 -12.376 46.036 1.00 77.81 116 GLN A N 1
ATOM 884 C CA . GLN A 1 116 ? -15.605 -13.150 45.155 1.00 77.81 116 GLN A CA 1
ATOM 885 C C . GLN A 1 116 ? -16.024 -13.071 43.678 1.00 77.81 116 GLN A C 1
ATOM 887 O O . GLN A 1 116 ? -15.158 -13.014 42.802 1.00 77.81 116 GLN A O 1
ATOM 892 N N . ASP A 1 117 ? -17.327 -13.016 43.380 1.00 77.94 117 ASP A N 1
ATOM 893 C CA . ASP A 1 117 ? -17.809 -12.877 42.001 1.00 77.94 117 ASP A CA 1
ATOM 894 C C . ASP A 1 117 ? -17.527 -11.473 41.458 1.00 77.94 117 ASP A C 1
ATOM 896 O O . ASP A 1 117 ? -17.110 -11.323 40.309 1.00 77.94 117 ASP A O 1
ATOM 900 N N . VAL A 1 118 ? -17.684 -10.438 42.290 1.00 82.88 118 VAL A N 1
ATOM 901 C CA . VAL A 1 118 ? -17.360 -9.051 41.921 1.00 82.88 118 VAL A CA 1
ATOM 902 C C . VAL A 1 118 ? -15.879 -8.927 41.558 1.00 82.88 118 VAL A C 1
ATOM 904 O O . VAL A 1 118 ? -15.553 -8.382 40.501 1.00 82.88 118 VAL A O 1
ATOM 907 N N . GLU A 1 119 ? -14.982 -9.470 42.384 1.00 84.56 119 GLU A N 1
ATOM 908 C CA . GLU A 1 119 ? -13.541 -9.456 42.103 1.00 84.56 119 GLU A CA 1
ATOM 909 C C . GLU A 1 119 ? -13.178 -10.287 40.865 1.00 84.56 119 GLU A C 1
ATOM 911 O O . GLU A 1 119 ? -12.376 -9.845 40.038 1.00 84.56 119 GLU A O 1
ATOM 916 N N . ARG A 1 120 ? -13.836 -11.434 40.647 1.00 84.19 120 ARG A N 1
ATOM 917 C CA . ARG A 1 120 ? -13.660 -12.229 39.422 1.00 84.19 120 ARG A CA 1
ATOM 918 C C . ARG A 1 120 ? -14.030 -11.436 38.166 1.00 84.19 120 ARG A C 1
ATOM 920 O O . ARG A 1 120 ? -13.283 -11.454 37.187 1.00 84.19 120 ARG A O 1
ATOM 927 N N . PHE A 1 121 ? -15.164 -10.732 38.169 1.00 84.06 121 PHE A N 1
ATOM 928 C CA . PHE A 1 121 ? -15.581 -9.923 37.019 1.00 84.06 121 PHE A CA 1
ATOM 929 C C . PHE A 1 121 ? -14.719 -8.667 36.832 1.00 84.06 121 PHE A C 1
ATOM 931 O O . PHE A 1 121 ? -14.447 -8.307 35.688 1.00 84.06 121 PHE A O 1
ATOM 938 N N . LYS A 1 122 ? -14.208 -8.048 37.907 1.00 85.38 122 LYS A N 1
ATOM 939 C CA . LYS A 1 122 ? -13.186 -6.989 37.799 1.00 85.38 122 LYS A CA 1
ATOM 940 C C . LYS A 1 122 ? -11.912 -7.502 37.128 1.00 85.38 122 LYS A C 1
ATOM 942 O O . LYS A 1 122 ? -11.404 -6.834 36.230 1.00 85.38 122 LYS A O 1
ATOM 947 N N . GLY A 1 123 ? -11.442 -8.692 37.514 1.00 81.62 123 GLY A N 1
ATOM 948 C CA . GLY A 1 123 ? -10.299 -9.354 36.882 1.00 81.62 123 GLY A CA 1
ATOM 949 C C . GLY A 1 123 ? -10.509 -9.557 35.380 1.00 81.62 123 GLY A C 1
ATOM 950 O O . GLY A 1 123 ? -9.672 -9.141 34.586 1.00 81.62 123 GLY A O 1
ATOM 951 N N . ARG A 1 124 ? -11.677 -10.076 34.979 1.00 82.88 124 ARG A N 1
ATOM 952 C CA . ARG A 1 124 ? -12.038 -10.241 33.557 1.00 82.88 124 ARG A CA 1
ATOM 953 C C . ARG A 1 124 ? -12.096 -8.920 32.787 1.00 82.88 124 ARG A C 1
ATOM 955 O O . ARG A 1 124 ? -11.659 -8.869 31.643 1.00 82.88 124 ARG A O 1
ATOM 962 N N . VAL A 1 125 ? -12.633 -7.855 33.387 1.00 83.62 125 VAL A N 1
ATOM 963 C CA . VAL A 1 125 ? -12.648 -6.516 32.768 1.00 83.62 125 VAL A CA 1
ATOM 964 C C . VAL A 1 125 ? -11.222 -5.998 32.573 1.00 83.62 125 VAL A C 1
ATOM 966 O O . VAL A 1 125 ? -10.914 -5.461 31.511 1.00 83.62 125 VAL A O 1
ATOM 969 N N . ALA A 1 126 ? -10.348 -6.165 33.568 1.00 85.06 126 ALA A N 1
ATOM 970 C CA . ALA A 1 126 ? -8.947 -5.760 33.469 1.00 85.06 126 ALA A CA 1
ATOM 971 C C . ALA A 1 126 ? -8.198 -6.546 32.380 1.00 85.06 126 ALA A C 1
ATOM 973 O O . ALA A 1 126 ? -7.482 -5.946 31.582 1.00 85.06 126 ALA A O 1
ATOM 974 N N . GLU A 1 127 ? -8.425 -7.858 32.295 1.00 85.06 127 GLU A N 1
ATOM 975 C CA . GLU A 1 127 ? -7.882 -8.723 31.243 1.00 85.06 127 GLU A CA 1
ATOM 976 C C . GLU A 1 127 ? -8.340 -8.272 29.848 1.00 85.06 127 GLU A C 1
ATOM 978 O O . GLU A 1 127 ? -7.506 -8.033 28.977 1.00 85.06 127 GLU A O 1
ATOM 983 N N . CYS A 1 128 ? -9.647 -8.051 29.652 1.00 84.00 128 CYS A N 1
ATOM 984 C CA . CYS A 1 128 ? -10.183 -7.568 28.375 1.00 84.00 128 CYS A CA 1
ATOM 985 C C . CYS A 1 128 ? -9.587 -6.205 27.982 1.00 84.00 128 CYS A C 1
ATOM 987 O O . CYS A 1 128 ? -9.272 -5.990 26.813 1.00 84.00 128 CYS A O 1
ATOM 989 N N . LYS A 1 129 ? -9.386 -5.295 28.948 1.00 90.38 129 LYS A N 1
ATOM 990 C CA . LYS A 1 129 ? -8.728 -3.998 28.709 1.00 90.38 129 LYS A CA 1
ATOM 991 C C . LYS A 1 129 ? -7.270 -4.163 28.287 1.00 90.38 129 LYS A C 1
ATOM 993 O O . LYS A 1 129 ? -6.853 -3.494 27.347 1.00 90.38 129 LYS A O 1
ATOM 998 N N . SER A 1 130 ? -6.526 -5.057 28.939 1.00 89.50 130 SER A N 1
ATOM 999 C CA . SER A 1 130 ? -5.132 -5.350 28.583 1.00 89.50 130 SER A CA 1
ATOM 1000 C C . SER A 1 130 ? -5.026 -5.881 27.155 1.00 89.50 130 SER A C 1
ATOM 1002 O O . SER A 1 130 ? -4.284 -5.330 26.347 1.00 89.50 130 SER A O 1
ATOM 1004 N N . VAL A 1 131 ? -5.836 -6.890 26.814 1.00 86.31 131 VAL A N 1
ATOM 1005 C CA . VAL A 1 131 ? -5.861 -7.482 25.466 1.00 86.31 131 VAL A CA 1
ATOM 1006 C C . VAL A 1 131 ? -6.250 -6.444 24.414 1.00 86.31 131 VAL A C 1
ATOM 1008 O O . VAL A 1 131 ? -5.644 -6.386 23.348 1.00 86.31 131 VAL A O 1
ATOM 1011 N N . LEU A 1 132 ? -7.250 -5.601 24.695 1.00 90.12 132 LEU A N 1
ATOM 1012 C CA . LEU A 1 132 ? -7.648 -4.535 23.778 1.00 90.12 132 LEU A CA 1
ATOM 1013 C C . LEU A 1 132 ? -6.504 -3.542 23.527 1.00 90.12 132 LEU A C 1
ATOM 1015 O O . LEU A 1 132 ? -6.249 -3.195 22.377 1.00 90.12 132 LEU A O 1
ATOM 1019 N N . GLN A 1 133 ? -5.796 -3.132 24.580 1.00 93.25 133 GLN A N 1
ATOM 1020 C CA . GLN A 1 133 ? -4.673 -2.203 24.471 1.00 93.25 133 GLN A CA 1
ATOM 1021 C C . GLN A 1 133 ? -3.514 -2.787 23.648 1.00 93.25 133 GLN A C 1
ATOM 1023 O O . GLN A 1 133 ? -2.927 -2.078 22.830 1.00 93.25 133 GLN A O 1
ATOM 1028 N N . GLU A 1 134 ? -3.191 -4.068 23.838 1.00 92.06 134 GLU A N 1
ATOM 1029 C CA . GLU A 1 134 ? -2.166 -4.765 23.051 1.00 92.06 134 GLU A CA 1
ATOM 1030 C C . GLU A 1 134 ? -2.534 -4.812 21.562 1.00 92.06 134 GLU A C 1
ATOM 1032 O O . GLU A 1 134 ? -1.714 -4.458 20.714 1.00 92.06 134 GLU A O 1
ATOM 1037 N N . LEU A 1 135 ? -3.785 -5.163 21.242 1.00 90.19 135 LEU A N 1
ATOM 1038 C CA . LEU A 1 135 ? -4.271 -5.211 19.860 1.00 90.19 135 LEU A CA 1
ATOM 1039 C C . LEU A 1 135 ? -4.296 -3.827 19.195 1.00 90.19 135 LEU A C 1
ATOM 1041 O O . LEU A 1 135 ? -3.951 -3.702 18.021 1.00 90.19 135 LEU A O 1
ATOM 1045 N N . GLU A 1 136 ? -4.691 -2.781 19.924 1.00 90.56 136 GLU A N 1
ATOM 1046 C CA . GLU A 1 136 ? -4.678 -1.405 19.414 1.00 90.56 136 GLU A CA 1
ATOM 1047 C C . GLU A 1 136 ? -3.242 -0.919 19.147 1.00 90.56 136 GLU A C 1
ATOM 1049 O O . GLU A 1 136 ? -2.986 -0.298 18.112 1.00 90.56 136 GLU A O 1
ATOM 1054 N N . ALA A 1 137 ? -2.285 -1.271 20.013 1.00 90.75 137 ALA A N 1
ATOM 1055 C CA . ALA A 1 137 ? -0.870 -0.969 19.800 1.00 90.75 137 ALA A CA 1
ATOM 1056 C C . ALA A 1 137 ? -0.287 -1.708 18.579 1.00 90.75 137 ALA A C 1
ATOM 1058 O O . ALA A 1 137 ? 0.451 -1.111 17.790 1.00 90.75 137 ALA A O 1
ATOM 1059 N N . GLU A 1 138 ? -0.637 -2.984 18.394 1.00 90.00 138 GLU A N 1
ATOM 1060 C CA . GLU A 1 138 ? -0.241 -3.776 17.224 1.00 90.00 138 GLU A CA 1
ATOM 1061 C C . GLU A 1 138 ? -0.819 -3.187 15.928 1.00 90.00 138 GLU A C 1
ATOM 1063 O O . GLU A 1 138 ? -0.092 -2.981 14.952 1.00 90.00 138 GLU A O 1
ATOM 1068 N N . HIS A 1 139 ? -2.103 -2.816 15.944 1.00 92.44 139 HIS A N 1
ATOM 1069 C CA . HIS A 1 139 ? -2.769 -2.166 14.818 1.00 92.44 139 HIS A CA 1
ATOM 1070 C C . HIS A 1 139 ? -2.100 -0.832 14.444 1.00 92.44 139 HIS A C 1
ATOM 1072 O O . HIS A 1 139 ? -1.861 -0.565 13.263 1.00 92.44 139 HIS A O 1
ATOM 1078 N N . GLU A 1 140 ? -1.749 0.011 15.422 1.00 88.69 140 GLU A N 1
ATOM 1079 C CA . GLU A 1 140 ? -1.008 1.250 15.160 1.00 88.69 140 GLU A CA 1
ATOM 1080 C C . GLU A 1 140 ? 0.369 0.997 14.534 1.00 88.69 140 GLU A C 1
ATOM 1082 O O . GLU A 1 140 ? 0.759 1.692 13.587 1.00 88.69 140 GLU A O 1
ATOM 1087 N N . LEU A 1 141 ? 1.112 0.017 15.055 1.00 88.56 141 LEU A N 1
ATOM 1088 C CA . LEU A 1 141 ? 2.439 -0.331 14.554 1.00 88.56 141 LEU A CA 1
ATOM 1089 C C . LEU A 1 141 ? 2.367 -0.793 13.093 1.00 88.56 141 LEU A C 1
ATOM 1091 O O . LEU A 1 141 ? 3.116 -0.292 12.247 1.00 88.56 141 LEU A O 1
ATOM 1095 N N . LEU A 1 142 ? 1.441 -1.703 12.786 1.00 85.94 142 LEU A N 1
ATOM 1096 C CA . LEU A 1 142 ? 1.249 -2.234 11.439 1.00 85.94 142 LEU A CA 1
ATOM 1097 C C . LEU A 1 142 ? 0.748 -1.148 10.474 1.00 85.94 142 LEU A C 1
ATOM 1099 O O . LEU A 1 142 ? 1.256 -1.022 9.357 1.00 85.94 142 LEU A O 1
ATOM 1103 N N . SER A 1 143 ? -0.167 -0.283 10.927 1.00 84.25 143 SER A N 1
ATOM 1104 C CA . SER A 1 143 ? -0.674 0.841 10.132 1.00 84.25 143 SER A CA 1
ATOM 1105 C C . SER A 1 143 ? 0.429 1.817 9.716 1.00 84.25 143 SER A C 1
ATOM 1107 O O . SER A 1 143 ? 0.388 2.329 8.595 1.00 84.25 143 SER A O 1
ATOM 1109 N N . ARG A 1 144 ? 1.411 2.093 10.588 1.00 83.75 144 ARG A N 1
ATOM 1110 C CA . ARG A 1 144 ? 2.559 2.959 10.254 1.00 83.75 144 ARG A CA 1
ATOM 1111 C C . ARG A 1 144 ? 3.517 2.285 9.272 1.00 83.75 144 ARG A C 1
ATOM 1113 O O . ARG A 1 144 ? 4.090 2.957 8.418 1.00 83.75 144 ARG A O 1
ATOM 1120 N N . ASN A 1 145 ? 3.660 0.966 9.365 1.00 81.81 145 ASN A N 1
ATOM 1121 C CA . ASN A 1 145 ? 4.668 0.206 8.629 1.00 81.81 145 ASN A CA 1
ATOM 1122 C C . ASN A 1 145 ? 4.164 -0.434 7.326 1.00 81.81 145 ASN A C 1
ATOM 1124 O O . ASN A 1 145 ? 4.957 -1.083 6.646 1.00 81.81 145 ASN A O 1
ATOM 1128 N N . ARG A 1 146 ? 2.901 -0.222 6.917 1.00 77.06 146 ARG A N 1
ATOM 1129 C CA . ARG A 1 146 ? 2.307 -0.908 5.748 1.00 77.06 146 ARG A CA 1
ATOM 1130 C C . ARG A 1 146 ? 3.029 -0.679 4.412 1.00 77.06 146 ARG A C 1
ATOM 1132 O O . ARG A 1 146 ? 2.723 -1.349 3.438 1.00 77.06 146 ARG A O 1
ATOM 1139 N N . GLY A 1 147 ? 3.970 0.266 4.330 1.00 81.12 147 GLY A N 1
ATOM 1140 C CA . GLY A 1 147 ? 4.890 0.385 3.192 1.00 81.12 147 GLY A CA 1
ATOM 1141 C C . GLY A 1 147 ? 4.319 1.064 1.941 1.00 81.12 147 GLY A C 1
ATOM 1142 O O . GLY A 1 147 ? 4.917 0.948 0.870 1.00 81.12 147 GLY A O 1
ATOM 1143 N N . SER A 1 148 ? 3.207 1.808 2.042 1.00 85.94 148 SER A N 1
ATOM 1144 C CA . SER A 1 148 ? 2.588 2.488 0.884 1.00 85.94 148 SER A CA 1
ATOM 1145 C C . SER A 1 148 ? 3.541 3.441 0.163 1.00 85.94 148 SER A C 1
ATOM 1147 O O . SER A 1 148 ? 3.579 3.462 -1.065 1.00 85.94 148 SER A O 1
ATOM 1149 N N . GLU A 1 149 ? 4.365 4.185 0.904 1.00 86.81 149 GLU A N 1
ATOM 1150 C CA . GLU A 1 149 ? 5.345 5.095 0.300 1.00 86.81 149 GLU A CA 1
ATOM 1151 C C . GLU A 1 149 ? 6.408 4.367 -0.529 1.00 86.81 149 GLU A C 1
ATOM 1153 O O . GLU A 1 149 ? 6.896 4.900 -1.525 1.00 86.81 149 GLU A O 1
ATOM 1158 N N . VAL A 1 150 ? 6.804 3.161 -0.110 1.00 88.19 150 VAL A N 1
ATOM 1159 C CA . VAL A 1 150 ? 7.816 2.366 -0.817 1.00 88.19 150 VAL A CA 1
ATOM 1160 C C . VAL A 1 150 ? 7.257 1.911 -2.160 1.00 88.19 150 VAL A C 1
ATOM 1162 O O . VAL A 1 150 ? 7.917 2.077 -3.185 1.00 88.19 150 VAL A O 1
ATOM 1165 N N . VAL A 1 151 ? 6.012 1.426 -2.170 1.00 89.69 151 VAL A N 1
ATOM 1166 C CA . VAL A 1 151 ? 5.296 1.042 -3.393 1.00 89.69 151 VAL A CA 1
ATOM 1167 C C . VAL A 1 151 ? 5.184 2.226 -4.359 1.00 89.69 151 VAL A C 1
ATOM 1169 O O . VAL A 1 151 ? 5.488 2.081 -5.544 1.00 89.69 151 VAL A O 1
ATOM 1172 N N . GLU A 1 152 ? 4.803 3.413 -3.881 1.00 89.88 152 GLU A N 1
ATOM 1173 C CA . GLU A 1 152 ? 4.706 4.609 -4.731 1.00 89.88 152 GLU A CA 1
ATOM 1174 C C . GLU A 1 152 ? 6.061 5.050 -5.300 1.00 89.88 152 GLU A C 1
ATOM 1176 O O . GLU A 1 152 ? 6.168 5.358 -6.493 1.00 89.88 152 GLU A O 1
ATOM 1181 N N . LYS A 1 153 ? 7.121 5.036 -4.481 1.00 91.12 153 LYS A N 1
ATOM 1182 C CA . LYS A 1 153 ? 8.488 5.353 -4.929 1.00 91.12 153 LYS A CA 1
ATOM 1183 C C . LYS A 1 153 ? 8.970 4.369 -5.999 1.00 91.12 153 LYS A C 1
ATOM 1185 O O . LYS A 1 153 ? 9.566 4.802 -6.991 1.00 91.12 153 LYS A O 1
ATOM 1190 N N . LEU A 1 154 ? 8.690 3.073 -5.839 1.00 91.06 154 LEU A N 1
ATOM 1191 C CA . LEU A 1 154 ? 9.038 2.042 -6.822 1.00 91.06 154 LEU A CA 1
ATOM 1192 C C . LEU A 1 154 ? 8.272 2.227 -8.137 1.00 91.06 154 LEU A C 1
ATOM 1194 O O . LEU A 1 154 ? 8.904 2.229 -9.192 1.00 91.06 154 LEU A O 1
ATOM 1198 N N . LYS A 1 155 ? 6.957 2.494 -8.089 1.00 93.19 155 LYS A N 1
ATOM 1199 C CA . LYS A 1 155 ? 6.148 2.812 -9.285 1.00 93.19 155 LYS A CA 1
ATOM 1200 C C . LYS A 1 155 ? 6.727 3.995 -10.056 1.00 93.19 155 LYS A C 1
ATOM 1202 O O . LYS A 1 155 ? 7.025 3.877 -11.240 1.00 93.19 155 LYS A O 1
ATOM 1207 N N . LYS A 1 156 ? 7.001 5.104 -9.362 1.00 93.62 156 LYS A N 1
ATOM 1208 C CA . LYS A 1 156 ? 7.598 6.297 -9.980 1.00 93.62 156 LYS A CA 1
ATOM 1209 C C . LYS A 1 156 ? 8.964 6.007 -10.612 1.00 93.62 156 LYS A C 1
ATOM 1211 O O . LYS A 1 156 ? 9.289 6.539 -11.672 1.00 93.62 156 LYS A O 1
ATOM 1216 N N . THR A 1 157 ? 9.779 5.179 -9.962 1.00 92.12 157 THR A N 1
ATOM 1217 C CA . THR A 1 157 ? 11.103 4.802 -10.478 1.00 92.12 157 THR A CA 1
ATOM 1218 C C . THR A 1 157 ? 10.991 3.914 -11.721 1.00 92.12 157 THR A C 1
ATOM 1220 O O . THR A 1 157 ? 11.744 4.112 -12.680 1.00 92.12 157 THR A O 1
ATOM 1223 N N . LEU A 1 158 ? 10.028 2.990 -11.739 1.00 94.00 158 LEU A N 1
ATOM 1224 C CA . LEU A 1 158 ? 9.726 2.144 -12.891 1.00 94.00 158 LEU A CA 1
ATOM 1225 C C . LEU A 1 158 ? 9.231 2.977 -14.084 1.00 94.00 158 LEU A C 1
ATOM 1227 O O . LEU A 1 158 ? 9.713 2.789 -15.203 1.00 94.00 158 LEU A O 1
ATOM 1231 N N . ASP A 1 159 ? 8.349 3.950 -13.848 1.00 93.44 159 ASP A N 1
ATOM 1232 C CA . ASP A 1 159 ? 7.850 4.861 -14.886 1.00 93.44 159 ASP A CA 1
ATOM 1233 C C . ASP A 1 159 ? 8.985 5.679 -15.513 1.00 93.44 159 ASP A C 1
ATOM 1235 O O . ASP A 1 159 ? 9.089 5.788 -16.736 1.00 93.44 159 ASP A O 1
ATOM 1239 N N . ASN A 1 160 ? 9.876 6.229 -14.683 1.00 92.19 160 ASN A N 1
ATOM 1240 C CA . ASN A 1 160 ? 11.037 6.982 -15.160 1.00 92.19 160 ASN A CA 1
ATOM 1241 C C . ASN A 1 160 ? 11.986 6.105 -15.992 1.00 92.19 160 ASN A C 1
ATOM 1243 O O . ASN A 1 160 ? 12.493 6.548 -17.022 1.00 92.19 160 ASN A O 1
ATOM 1247 N N . THR A 1 161 ? 12.211 4.861 -15.561 1.00 90.88 161 THR A N 1
ATOM 1248 C CA . THR A 1 161 ? 13.069 3.905 -16.280 1.00 90.88 161 THR A CA 1
ATOM 1249 C C . THR A 1 161 ? 12.449 3.506 -17.618 1.00 90.88 161 THR A C 1
ATOM 1251 O O . THR A 1 161 ? 13.159 3.440 -18.619 1.00 90.88 161 THR A O 1
ATOM 1254 N N . THR A 1 162 ? 11.127 3.326 -17.658 1.00 92.25 162 THR A N 1
ATOM 1255 C CA . THR A 1 162 ? 10.373 3.031 -18.885 1.00 92.25 162 THR A CA 1
ATOM 1256 C C . THR A 1 162 ? 10.497 4.175 -19.893 1.00 92.25 162 THR A C 1
ATOM 1258 O O . THR A 1 162 ? 10.906 3.948 -21.027 1.00 92.25 162 THR A O 1
ATOM 1261 N N . LYS A 1 163 ? 10.284 5.427 -19.459 1.00 93.75 163 LYS A N 1
ATOM 1262 C CA . LYS A 1 163 ? 10.470 6.612 -20.318 1.00 93.75 163 LYS A CA 1
ATOM 1263 C C . LYS A 1 163 ? 11.889 6.706 -20.880 1.00 93.75 163 LYS A C 1
ATOM 1265 O O . LYS A 1 163 ? 12.068 6.926 -22.074 1.00 93.75 163 LYS A O 1
ATOM 1270 N N . ALA A 1 164 ? 12.901 6.496 -20.036 1.00 89.50 164 ALA A N 1
ATOM 1271 C CA . ALA A 1 164 ? 14.296 6.505 -20.472 1.00 89.50 164 ALA A CA 1
ATOM 1272 C C . ALA A 1 164 ? 14.596 5.389 -21.489 1.00 89.50 164 ALA A C 1
ATOM 1274 O O . ALA A 1 164 ? 15.368 5.596 -22.427 1.00 89.50 164 ALA A O 1
ATOM 1275 N N . HIS A 1 165 ? 13.987 4.212 -21.324 1.00 90.69 165 HIS A N 1
ATOM 1276 C CA . HIS A 1 165 ? 14.106 3.121 -22.284 1.00 90.69 165 HIS A CA 1
ATOM 1277 C C . HIS A 1 165 ? 13.491 3.502 -23.640 1.00 90.69 165 HIS A C 1
ATOM 1279 O O . HIS A 1 165 ? 14.172 3.394 -24.661 1.00 90.69 165 HIS A O 1
ATOM 1285 N N . ASP A 1 166 ? 12.272 4.043 -23.654 1.00 91.06 166 ASP A N 1
ATOM 1286 C CA . ASP A 1 166 ? 11.572 4.459 -24.878 1.00 91.06 166 ASP A CA 1
ATOM 1287 C C . ASP A 1 166 ? 12.323 5.562 -25.644 1.00 91.06 166 ASP A C 1
ATOM 1289 O O . ASP A 1 166 ? 12.428 5.537 -26.878 1.00 91.06 166 ASP A O 1
ATOM 1293 N N . GLU A 1 167 ? 12.924 6.510 -24.921 1.00 92.50 167 GLU A N 1
ATOM 1294 C CA . GLU A 1 167 ? 13.797 7.528 -25.508 1.00 92.50 167 GLU A CA 1
ATOM 1295 C C . GLU A 1 167 ? 15.024 6.914 -26.193 1.00 92.50 167 GLU A C 1
ATOM 1297 O O . GLU A 1 167 ? 15.432 7.366 -27.270 1.00 92.50 167 GLU A O 1
ATOM 1302 N N . ILE A 1 168 ? 15.624 5.884 -25.591 1.00 90.44 168 ILE A N 1
ATOM 1303 C CA . ILE A 1 168 ? 16.780 5.192 -26.165 1.00 90.44 168 ILE A CA 1
ATOM 1304 C C . ILE A 1 168 ? 16.378 4.365 -27.376 1.00 90.44 168 ILE A C 1
ATOM 1306 O O . ILE A 1 168 ? 17.074 4.445 -28.386 1.00 90.44 168 ILE A O 1
ATOM 1310 N N . ILE A 1 169 ? 15.255 3.648 -27.331 1.00 91.31 169 ILE A N 1
ATOM 1311 C CA . ILE A 1 169 ? 14.715 2.939 -28.499 1.00 91.31 169 ILE A CA 1
ATOM 1312 C C . ILE A 1 169 ? 14.493 3.917 -29.658 1.00 91.31 169 ILE A C 1
ATOM 1314 O O . ILE A 1 169 ? 14.948 3.675 -30.776 1.00 91.31 169 ILE A O 1
ATOM 1318 N N . SER A 1 170 ? 13.914 5.086 -29.377 1.00 93.50 170 SER A N 1
ATOM 1319 C CA . SER A 1 170 ? 13.736 6.141 -30.379 1.00 93.50 170 SER A CA 1
ATOM 1320 C C . SER A 1 170 ? 15.071 6.626 -30.964 1.00 93.50 170 SER A C 1
ATOM 1322 O O . SER A 1 170 ? 15.179 6.859 -32.168 1.00 93.50 170 SER A O 1
ATOM 1324 N N . LYS A 1 171 ? 16.118 6.778 -30.138 1.00 91.19 171 LYS A N 1
ATOM 1325 C CA . LYS A 1 171 ? 17.472 7.140 -30.603 1.00 91.19 171 LYS A CA 1
ATOM 1326 C C . LYS A 1 171 ? 18.126 6.022 -31.424 1.00 91.19 171 LYS A C 1
ATOM 1328 O O . LYS A 1 171 ? 18.793 6.327 -32.411 1.00 91.19 171 LYS A O 1
ATOM 1333 N N . ILE A 1 172 ? 17.924 4.757 -31.051 1.00 92.38 172 ILE A N 1
ATOM 1334 C CA . ILE A 1 172 ? 18.404 3.587 -31.801 1.00 92.38 172 ILE A CA 1
ATOM 1335 C C . ILE A 1 172 ? 17.814 3.595 -33.210 1.00 92.38 172 ILE A C 1
ATOM 1337 O 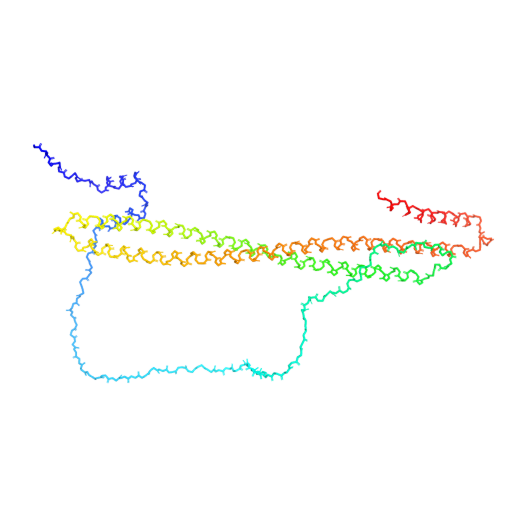O . ILE A 1 172 ? 18.577 3.463 -34.168 1.00 92.38 172 ILE A O 1
ATOM 1341 N N . GLU A 1 173 ? 16.502 3.810 -33.336 1.00 93.38 173 GLU A N 1
ATOM 1342 C CA . GLU A 1 173 ? 15.816 3.809 -34.632 1.00 93.38 173 GLU A CA 1
ATOM 1343 C C . GLU A 1 173 ? 16.259 4.982 -35.515 1.00 93.38 173 GLU A C 1
ATOM 1345 O O . GLU A 1 173 ? 16.562 4.799 -36.693 1.00 93.38 173 GLU A O 1
ATOM 1350 N N . ARG A 1 174 ? 16.421 6.182 -34.937 1.00 91.56 174 ARG A N 1
ATOM 1351 C CA . ARG A 1 174 ? 16.999 7.324 -35.668 1.00 91.56 174 ARG A CA 1
ATOM 1352 C C . ARG A 1 174 ? 18.411 7.024 -36.176 1.00 91.56 174 ARG A C 1
ATOM 1354 O O . ARG A 1 174 ? 18.697 7.270 -37.344 1.00 91.56 174 ARG A O 1
ATOM 1361 N N . ASN A 1 175 ? 19.284 6.470 -35.330 1.00 90.62 175 ASN A N 1
ATOM 1362 C CA . ASN A 1 175 ? 20.648 6.114 -35.734 1.00 90.62 175 ASN A CA 1
ATOM 1363 C C . ASN A 1 175 ? 20.667 5.022 -36.805 1.00 90.62 175 ASN A C 1
ATOM 1365 O O . ASN A 1 175 ? 21.497 5.078 -37.709 1.00 90.62 175 ASN A O 1
ATOM 1369 N N . LYS A 1 176 ? 19.760 4.047 -36.722 1.00 93.62 176 LYS A N 1
ATOM 1370 C CA . LYS A 1 176 ? 19.606 3.007 -37.738 1.00 93.62 176 LYS A CA 1
ATOM 1371 C C . LYS A 1 176 ? 19.249 3.619 -39.094 1.00 93.62 176 LYS A C 1
ATOM 1373 O O . LYS A 1 176 ? 19.965 3.378 -40.057 1.00 93.62 176 LYS A O 1
ATOM 1378 N N . ASN A 1 177 ? 18.263 4.516 -39.137 1.00 93.56 177 ASN A N 1
ATOM 1379 C CA . ASN A 1 177 ? 17.894 5.228 -40.364 1.00 93.56 177 ASN A CA 1
ATOM 1380 C C . ASN A 1 177 ? 19.069 6.029 -40.955 1.00 93.56 177 ASN A C 1
ATOM 1382 O O . ASN A 1 177 ? 19.296 5.979 -42.162 1.00 93.56 177 ASN A O 1
ATOM 1386 N N . ILE A 1 178 ? 19.855 6.722 -40.119 1.00 91.81 178 ILE A N 1
ATOM 1387 C CA . ILE A 1 178 ? 21.057 7.453 -40.565 1.00 91.81 178 ILE A CA 1
ATOM 1388 C C . ILE A 1 178 ? 22.103 6.493 -41.148 1.00 91.81 178 ILE A C 1
ATOM 1390 O O . ILE A 1 178 ? 22.695 6.782 -42.192 1.00 91.81 178 ILE A O 1
ATOM 1394 N N . ILE A 1 179 ? 22.346 5.356 -40.488 1.00 90.44 179 ILE A N 1
ATOM 1395 C CA . ILE A 1 179 ? 23.280 4.324 -40.958 1.00 90.44 179 ILE A CA 1
ATOM 1396 C C . ILE A 1 179 ? 22.827 3.771 -42.308 1.00 90.44 179 ILE A C 1
ATOM 1398 O O . ILE A 1 179 ? 23.665 3.649 -43.204 1.00 90.44 179 ILE A O 1
ATOM 1402 N N . ASP A 1 180 ? 21.540 3.469 -42.457 1.00 92.62 180 ASP A N 1
ATOM 1403 C CA . ASP A 1 180 ? 20.967 2.898 -43.675 1.00 92.62 180 ASP A CA 1
ATOM 1404 C C . ASP A 1 180 ? 21.067 3.898 -44.837 1.00 92.62 180 ASP A C 1
ATOM 1406 O O . ASP A 1 180 ? 21.631 3.570 -45.881 1.00 92.62 180 ASP A O 1
ATOM 1410 N N . GLN A 1 181 ? 20.658 5.155 -44.625 1.00 90.75 181 GLN A N 1
ATOM 1411 C CA . GLN A 1 181 ? 20.778 6.233 -45.618 1.00 90.75 181 GLN A CA 1
ATOM 1412 C C . GLN A 1 181 ? 22.233 6.490 -46.028 1.00 90.75 181 GLN A C 1
ATOM 1414 O O . GLN A 1 181 ? 22.548 6.573 -47.213 1.00 90.75 181 GLN A O 1
ATOM 1419 N N . THR A 1 182 ? 23.144 6.586 -45.056 1.00 88.25 182 THR A N 1
ATOM 1420 C CA . THR A 1 182 ? 24.563 6.856 -45.334 1.00 88.25 182 THR A CA 1
ATOM 1421 C C . THR A 1 182 ? 25.223 5.675 -46.042 1.00 88.25 182 THR A C 1
ATOM 1423 O O . THR A 1 182 ? 26.039 5.871 -46.941 1.00 88.25 182 THR A O 1
ATOM 1426 N N . SER A 1 183 ? 24.869 4.443 -45.663 1.00 89.12 183 SER A N 1
ATOM 1427 C CA . SER A 1 183 ? 25.367 3.237 -46.332 1.00 89.12 183 SER A CA 1
ATOM 1428 C C . SER A 1 183 ? 24.876 3.171 -47.778 1.00 89.12 183 SER A C 1
ATOM 1430 O O . SER A 1 183 ? 25.667 2.848 -48.659 1.00 89.12 183 SER A O 1
ATOM 1432 N N . GLN A 1 184 ? 23.618 3.543 -48.030 1.00 89.75 184 GLN A N 1
ATOM 1433 C CA . GLN A 1 184 ? 23.053 3.609 -49.375 1.00 89.75 184 GLN A CA 1
ATOM 1434 C C . GLN A 1 184 ? 23.780 4.640 -50.248 1.00 89.75 184 GLN A C 1
ATOM 1436 O O . GLN A 1 184 ? 24.255 4.287 -51.319 1.00 89.75 184 GLN A O 1
ATOM 1441 N N . ILE A 1 185 ? 23.985 5.869 -49.756 1.00 87.00 185 ILE A N 1
ATOM 1442 C CA . ILE A 1 185 ? 24.729 6.920 -50.480 1.00 87.00 185 ILE A CA 1
ATOM 1443 C C . ILE A 1 185 ? 26.146 6.458 -50.842 1.00 87.00 185 ILE A C 1
ATOM 1445 O O . ILE A 1 185 ? 26.634 6.742 -51.936 1.00 87.00 185 ILE A O 1
ATOM 1449 N N . ILE A 1 186 ? 26.823 5.764 -49.923 1.00 85.56 186 ILE A N 1
ATOM 1450 C CA . ILE A 1 186 ? 28.166 5.220 -50.158 1.00 85.56 186 ILE A CA 1
ATOM 1451 C C . ILE A 1 186 ? 28.141 4.143 -51.245 1.00 85.56 186 ILE A C 1
ATOM 1453 O O . ILE A 1 186 ? 29.044 4.116 -52.078 1.00 85.56 186 ILE A O 1
ATOM 1457 N N . ASN A 1 187 ? 27.137 3.265 -51.230 1.00 85.62 187 ASN A N 1
ATOM 1458 C CA . ASN A 1 187 ? 26.981 2.237 -52.252 1.00 85.62 187 ASN A CA 1
ATOM 1459 C C . ASN A 1 187 ? 26.658 2.865 -53.614 1.00 85.62 187 ASN A C 1
ATOM 1461 O O . ASN A 1 187 ? 27.282 2.508 -54.596 1.00 85.62 187 ASN A O 1
ATOM 1465 N N . ASP A 1 188 ? 25.775 3.856 -53.684 1.00 84.94 188 ASP A N 1
ATOM 1466 C CA . ASP A 1 188 ? 25.370 4.446 -54.966 1.00 84.94 188 ASP A CA 1
ATOM 1467 C C . ASP A 1 188 ? 26.488 5.275 -55.636 1.00 84.94 188 ASP A C 1
ATOM 1469 O O . ASP A 1 188 ? 26.509 5.411 -56.856 1.00 84.94 188 ASP A O 1
ATOM 1473 N N . ASN A 1 189 ? 27.451 5.802 -54.865 1.00 81.12 189 ASN A N 1
ATOM 1474 C CA . ASN A 1 189 ? 28.503 6.715 -55.347 1.00 81.12 189 ASN A CA 1
ATOM 1475 C C . ASN A 1 189 ? 29.910 6.084 -55.398 1.00 81.12 189 ASN A C 1
ATOM 1477 O O . ASN A 1 189 ? 30.895 6.749 -55.065 1.00 81.12 189 ASN A O 1
ATOM 1481 N N . HIS A 1 190 ? 30.008 4.813 -55.806 1.00 65.31 190 HIS A N 1
ATOM 1482 C CA . HIS A 1 190 ? 31.215 3.967 -55.783 1.00 65.31 190 HIS A CA 1
ATOM 1483 C C . HIS A 1 190 ? 32.555 4.644 -56.163 1.00 65.31 190 HIS A C 1
ATOM 1485 O O . HIS A 1 190 ? 33.584 4.281 -55.588 1.00 65.31 190 HIS A O 1
ATOM 1491 N N . ASP A 1 191 ? 32.554 5.639 -57.056 1.00 65.25 191 ASP A N 1
ATOM 1492 C CA . ASP A 1 191 ? 33.770 6.245 -57.614 1.00 65.25 191 ASP A CA 1
ATOM 1493 C C . ASP A 1 191 ? 34.358 7.417 -56.802 1.00 65.25 191 ASP A C 1
ATOM 1495 O O . ASP A 1 191 ? 35.555 7.685 -56.909 1.00 65.25 191 ASP A O 1
ATOM 1499 N N . MET A 1 192 ? 33.581 8.101 -55.948 1.00 67.75 192 MET A N 1
ATOM 1500 C CA . MET A 1 192 ? 34.060 9.269 -55.179 1.00 67.75 192 MET A CA 1
ATOM 1501 C C . MET A 1 192 ? 33.461 9.349 -53.769 1.00 67.75 192 MET A C 1
ATOM 1503 O O . MET A 1 192 ? 32.819 10.328 -53.401 1.00 67.75 192 MET A O 1
ATOM 1507 N N . ILE A 1 193 ? 33.694 8.333 -52.937 1.00 76.00 193 ILE A N 1
ATOM 1508 C CA . ILE A 1 193 ? 33.227 8.349 -51.542 1.00 76.00 193 ILE A CA 1
ATOM 1509 C C . ILE A 1 193 ? 34.150 9.235 -50.683 1.00 76.00 193 ILE A C 1
ATOM 1511 O O . ILE A 1 193 ? 35.300 8.846 -50.446 1.00 76.00 193 ILE A O 1
ATOM 1515 N N . PRO A 1 194 ? 33.672 10.362 -50.120 1.00 79.00 194 PRO A N 1
ATOM 1516 C CA . PRO A 1 194 ? 34.501 11.211 -49.272 1.00 79.00 194 PRO A CA 1
ATOM 1517 C C . PRO A 1 194 ? 34.902 10.482 -47.982 1.00 79.00 194 PRO A C 1
ATOM 1519 O O . PRO A 1 194 ? 34.061 9.891 -47.298 1.00 79.00 194 PRO A O 1
ATOM 1522 N N . ALA A 1 195 ? 36.181 10.560 -47.598 1.00 83.44 195 ALA A N 1
ATOM 1523 C CA . ALA A 1 195 ? 36.673 10.007 -46.330 1.00 83.44 195 ALA A CA 1
ATOM 1524 C C . ALA A 1 195 ? 35.867 10.469 -45.090 1.00 83.44 195 ALA A C 1
ATOM 1526 O O . ALA A 1 195 ? 35.578 9.616 -44.242 1.00 83.44 195 ALA A O 1
ATOM 1527 N N . PRO A 1 196 ? 35.408 11.740 -44.998 1.00 84.62 196 PRO A N 1
ATOM 1528 C CA . PRO A 1 196 ? 34.546 12.180 -43.900 1.00 84.62 196 PRO A CA 1
ATOM 1529 C C . PRO A 1 196 ? 33.241 11.382 -43.784 1.00 84.62 196 PRO A C 1
ATOM 1531 O O . PRO A 1 196 ? 32.819 11.064 -42.677 1.00 84.62 196 PRO A O 1
ATOM 1534 N N . LEU A 1 197 ? 32.628 10.977 -44.903 1.00 86.50 197 LEU A N 1
ATOM 1535 C CA . LEU A 1 197 ? 31.370 10.223 -44.894 1.00 86.50 197 LEU A CA 1
ATOM 1536 C C . LEU A 1 197 ? 31.564 8.807 -44.329 1.00 86.50 197 LEU A C 1
ATOM 1538 O O . LEU A 1 197 ? 30.764 8.337 -43.518 1.00 86.50 197 LEU A O 1
ATOM 1542 N N . ARG A 1 198 ? 32.674 8.145 -44.689 1.00 85.56 198 ARG A N 1
ATOM 1543 C CA . ARG A 1 198 ? 33.050 6.835 -44.121 1.00 85.56 198 ARG A CA 1
ATOM 1544 C C . ARG A 1 198 ? 33.328 6.929 -42.621 1.00 85.56 198 ARG A C 1
ATOM 1546 O O . ARG A 1 198 ? 32.954 6.026 -41.872 1.00 85.56 198 ARG A O 1
ATOM 1553 N N . GLN A 1 199 ? 33.963 8.016 -42.179 1.00 88.75 199 GLN A N 1
ATOM 1554 C CA . GLN A 1 199 ? 34.218 8.267 -40.762 1.00 88.75 199 GLN A CA 1
ATOM 1555 C C . GLN A 1 199 ? 32.911 8.498 -39.989 1.00 88.75 199 GLN A C 1
ATOM 1557 O O . GLN A 1 199 ? 32.705 7.856 -38.959 1.00 88.75 199 GLN A O 1
ATOM 1562 N N . SER A 1 200 ? 31.997 9.319 -40.512 1.00 87.88 200 SER A N 1
ATOM 1563 C CA . SER A 1 200 ? 30.676 9.553 -39.913 1.00 87.88 200 SER A CA 1
ATOM 1564 C C . SER A 1 200 ? 29.837 8.277 -39.819 1.00 87.88 200 SER A C 1
ATOM 1566 O O . SER A 1 200 ? 29.211 8.029 -38.785 1.00 87.88 200 SER A O 1
ATOM 1568 N N . LEU A 1 201 ? 29.870 7.412 -40.842 1.00 90.81 201 LEU A N 1
ATOM 1569 C CA . LEU A 1 201 ? 29.199 6.108 -40.798 1.00 90.81 201 LEU A CA 1
ATOM 1570 C C . LEU A 1 201 ? 29.790 5.198 -39.713 1.00 90.81 201 LEU A C 1
ATOM 1572 O O . LEU A 1 201 ? 29.045 4.544 -38.982 1.00 90.81 201 LEU A O 1
ATOM 1576 N N . LYS A 1 202 ? 31.122 5.165 -39.576 1.00 92.62 202 LYS A N 1
ATOM 1577 C CA . LYS A 1 202 ? 31.792 4.395 -38.520 1.00 92.62 202 LYS A CA 1
ATOM 1578 C C . LYS A 1 202 ? 31.372 4.880 -37.128 1.00 92.62 202 LYS A C 1
ATOM 1580 O O . LYS A 1 202 ? 30.986 4.054 -36.305 1.00 92.62 202 LYS A O 1
ATOM 1585 N N . ILE A 1 203 ? 31.381 6.196 -36.901 1.00 91.69 203 ILE A N 1
ATOM 1586 C CA . ILE A 1 203 ? 30.939 6.814 -35.639 1.00 91.69 203 ILE A CA 1
ATOM 1587 C C . ILE A 1 203 ? 29.468 6.477 -35.359 1.00 91.69 203 ILE A C 1
ATOM 1589 O O . ILE A 1 203 ? 29.124 6.086 -34.246 1.00 91.69 203 ILE A O 1
ATOM 1593 N N . SER A 1 204 ? 28.605 6.555 -36.374 1.00 90.94 204 SER A N 1
ATOM 1594 C CA . SER A 1 204 ? 27.175 6.248 -36.232 1.00 90.94 204 SER A CA 1
ATOM 1595 C C . SER A 1 204 ? 26.937 4.781 -35.863 1.00 90.94 204 SER A C 1
ATOM 1597 O O . SER A 1 204 ? 26.143 4.493 -34.969 1.00 90.94 204 SER A O 1
ATOM 1599 N N . ARG A 1 205 ? 27.667 3.841 -36.484 1.00 93.50 205 ARG A N 1
ATOM 1600 C CA . ARG A 1 205 ? 27.609 2.404 -36.150 1.00 93.50 205 ARG A CA 1
ATOM 1601 C C . ARG A 1 205 ? 28.085 2.115 -34.727 1.00 93.50 205 ARG A C 1
ATOM 1603 O O . ARG A 1 205 ? 27.482 1.295 -34.030 1.00 93.50 205 ARG A O 1
ATOM 1610 N N . GLU A 1 206 ? 29.139 2.793 -34.284 1.00 93.62 206 GLU A N 1
ATOM 1611 C CA . GLU A 1 206 ? 29.635 2.679 -32.912 1.00 93.62 206 GLU A CA 1
ATOM 1612 C C . GLU A 1 206 ? 28.617 3.236 -31.903 1.00 93.62 206 GLU A C 1
ATOM 1614 O O . GLU A 1 206 ? 28.262 2.544 -30.947 1.00 93.62 206 GLU A O 1
ATOM 1619 N N . SER A 1 207 ? 28.054 4.418 -32.172 1.00 92.25 207 SER A N 1
ATOM 1620 C CA . SER A 1 207 ? 26.984 5.020 -31.367 1.00 92.25 207 SER A CA 1
ATOM 1621 C C . SER A 1 207 ? 25.743 4.121 -31.286 1.00 92.25 207 SER A C 1
ATOM 1623 O O . SER A 1 207 ? 25.234 3.869 -30.194 1.00 92.25 207 SER A O 1
ATOM 1625 N N . HIS A 1 208 ? 25.282 3.562 -32.411 1.00 93.50 208 HIS A N 1
ATOM 1626 C CA . HIS A 1 208 ? 24.170 2.607 -32.441 1.00 93.50 208 HIS A CA 1
ATOM 1627 C C . HIS A 1 208 ? 24.452 1.378 -31.563 1.00 93.50 208 HIS A C 1
ATOM 1629 O O . HIS A 1 208 ? 23.616 0.999 -30.745 1.00 93.50 208 HIS A O 1
ATOM 1635 N N . SER A 1 209 ? 25.654 0.804 -31.661 1.00 93.94 209 SER A N 1
ATOM 1636 C CA . SER A 1 209 ? 26.054 -0.353 -30.848 1.00 93.94 209 SER A CA 1
ATOM 1637 C C . SER A 1 209 ? 26.054 -0.036 -29.345 1.00 93.94 209 SER A C 1
ATOM 1639 O O . SER A 1 209 ? 25.607 -0.852 -28.535 1.00 93.94 209 SER A O 1
ATOM 1641 N N . GLN A 1 210 ? 26.510 1.161 -28.961 1.00 94.19 210 GLN A N 1
ATOM 1642 C CA . GLN A 1 210 ? 26.472 1.629 -27.572 1.00 94.19 210 GLN A CA 1
ATOM 1643 C C . GLN A 1 210 ? 25.035 1.818 -27.068 1.00 94.19 210 GLN A C 1
ATOM 1645 O O . GLN A 1 210 ? 24.713 1.365 -25.967 1.00 94.19 210 GLN A O 1
ATOM 1650 N N . LEU A 1 211 ? 24.157 2.427 -27.873 1.00 92.56 211 LEU A N 1
ATOM 1651 C CA . LEU A 1 211 ? 22.749 2.617 -27.516 1.00 92.56 211 LEU A CA 1
ATOM 1652 C C . LEU A 1 211 ? 22.020 1.280 -27.340 1.00 92.56 211 LEU A C 1
ATOM 1654 O O . LEU A 1 211 ? 21.319 1.105 -26.346 1.00 92.56 211 LEU A O 1
ATOM 1658 N N . VAL A 1 212 ? 22.232 0.313 -28.240 1.00 94.75 212 VAL A N 1
ATOM 1659 C CA . VAL A 1 212 ? 21.665 -1.043 -28.119 1.00 94.75 212 VAL A CA 1
ATOM 1660 C C . VAL A 1 212 ? 22.126 -1.714 -26.824 1.00 94.75 212 VAL A C 1
ATOM 1662 O O . VAL A 1 212 ? 21.319 -2.312 -26.111 1.00 94.75 212 VAL A O 1
ATOM 1665 N N . ARG A 1 213 ? 23.410 -1.583 -26.467 1.00 94.81 213 ARG A N 1
ATOM 1666 C CA . ARG A 1 213 ? 23.922 -2.100 -25.190 1.00 94.81 213 ARG A CA 1
ATOM 1667 C C . ARG A 1 213 ? 23.236 -1.434 -23.995 1.00 94.81 213 ARG A C 1
ATOM 1669 O O . ARG A 1 213 ? 22.886 -2.132 -23.046 1.00 94.81 213 ARG A O 1
ATOM 1676 N N . HIS A 1 214 ? 23.036 -0.119 -24.033 1.00 90.44 214 HIS A N 1
ATOM 1677 C CA . HIS A 1 214 ? 22.367 0.607 -22.955 1.00 90.44 214 HIS A CA 1
ATOM 1678 C C . HIS A 1 214 ? 20.876 0.246 -22.840 1.00 90.44 214 HIS A C 1
ATOM 1680 O O . HIS A 1 214 ? 20.381 0.089 -21.726 1.00 90.44 214 HIS A O 1
ATOM 1686 N N . SER A 1 215 ? 20.172 0.054 -23.961 1.00 94.81 215 SER A N 1
ATOM 1687 C CA . SER A 1 215 ? 18.779 -0.423 -23.971 1.00 94.81 215 SER A CA 1
ATOM 1688 C C . SER A 1 215 ? 18.651 -1.768 -23.252 1.00 94.81 215 SER A C 1
ATOM 1690 O O . SER A 1 215 ? 17.852 -1.867 -22.328 1.00 94.81 215 SER A O 1
ATOM 1692 N N . ARG A 1 216 ? 19.529 -2.741 -23.538 1.00 95.38 216 ARG A N 1
ATOM 1693 C CA . ARG A 1 216 ? 19.538 -4.039 -22.831 1.00 95.38 216 ARG A CA 1
ATOM 1694 C C . ARG A 1 216 ? 19.756 -3.910 -21.319 1.00 95.38 216 ARG A C 1
ATOM 1696 O O . ARG A 1 216 ? 19.180 -4.666 -20.543 1.00 95.38 216 ARG A O 1
ATOM 1703 N N . ILE A 1 217 ? 20.604 -2.974 -20.885 1.00 93.19 217 ILE A N 1
ATOM 1704 C CA . ILE A 1 217 ? 20.836 -2.720 -19.452 1.00 93.19 217 ILE A CA 1
ATOM 1705 C C . ILE A 1 217 ? 19.574 -2.147 -18.800 1.00 93.19 217 ILE A C 1
ATOM 1707 O O . ILE A 1 217 ? 19.202 -2.583 -17.711 1.00 93.19 217 ILE A O 1
ATOM 1711 N N . LEU A 1 218 ? 18.914 -1.186 -19.453 1.00 91.06 218 LEU A N 1
ATOM 1712 C CA . LEU A 1 218 ? 17.668 -0.610 -18.948 1.00 91.06 218 LEU A CA 1
ATOM 1713 C C . LEU A 1 218 ? 16.529 -1.626 -18.924 1.00 91.06 218 LEU A C 1
ATOM 1715 O O . LEU A 1 218 ? 15.803 -1.660 -17.941 1.00 91.06 218 LEU A O 1
ATOM 1719 N N . GLU A 1 219 ? 16.411 -2.477 -19.941 1.00 92.81 219 GLU A N 1
ATOM 1720 C CA . GLU A 1 219 ? 15.426 -3.561 -19.987 1.00 92.81 219 GLU A CA 1
ATOM 1721 C C . GLU A 1 219 ? 15.608 -4.524 -18.803 1.00 92.81 219 GLU A C 1
ATOM 1723 O O . GLU A 1 219 ? 14.657 -4.815 -18.075 1.00 92.81 219 GLU A O 1
ATOM 1728 N N . LYS A 1 220 ? 16.853 -4.940 -18.525 1.00 94.81 220 LYS A N 1
ATOM 1729 C CA . LYS A 1 220 ? 17.160 -5.766 -17.349 1.00 94.81 220 LYS A CA 1
ATOM 1730 C C . LYS A 1 220 ? 16.775 -5.061 -16.043 1.00 94.81 220 LYS A C 1
ATOM 1732 O O . LYS A 1 220 ? 16.131 -5.662 -15.189 1.00 94.81 220 LYS A O 1
ATOM 1737 N N . ARG A 1 221 ? 17.135 -3.782 -15.901 1.00 91.69 221 ARG A N 1
ATOM 1738 C CA . ARG A 1 221 ? 16.806 -2.981 -14.712 1.00 91.69 221 ARG A CA 1
ATOM 1739 C C . ARG A 1 221 ? 15.296 -2.797 -14.540 1.00 91.69 221 ARG A C 1
ATOM 1741 O O . ARG A 1 221 ? 14.809 -2.813 -13.416 1.00 91.69 221 ARG A O 1
ATOM 1748 N N . GLN A 1 222 ? 14.559 -2.636 -15.635 1.00 93.12 222 GLN A N 1
ATOM 1749 C CA . GLN A 1 222 ? 13.103 -2.526 -15.625 1.00 93.12 222 GLN A CA 1
ATOM 1750 C C . GLN A 1 222 ? 12.460 -3.830 -15.139 1.00 93.12 222 GLN A C 1
ATOM 1752 O O . GLN A 1 222 ? 11.537 -3.787 -14.329 1.00 93.12 222 GLN A O 1
ATOM 1757 N N . ALA A 1 223 ? 12.973 -4.986 -15.575 1.00 93.50 223 ALA A N 1
ATOM 1758 C CA . ALA A 1 223 ? 12.524 -6.286 -15.082 1.00 93.50 223 ALA A CA 1
ATOM 1759 C C . ALA A 1 223 ? 12.814 -6.467 -13.580 1.00 93.50 223 ALA A C 1
ATOM 1761 O O . ALA A 1 223 ? 11.921 -6.870 -12.835 1.00 93.50 223 ALA A O 1
ATOM 1762 N N . GLU A 1 224 ? 14.020 -6.108 -13.125 1.00 93.31 224 GLU A N 1
ATOM 1763 C CA . GLU A 1 224 ? 14.398 -6.135 -11.702 1.00 93.31 224 GLU A CA 1
ATOM 1764 C C . GLU A 1 224 ? 13.466 -5.237 -10.860 1.00 93.31 224 GLU A C 1
ATOM 1766 O O . GLU A 1 224 ? 12.877 -5.696 -9.883 1.00 93.31 224 GLU A O 1
ATOM 1771 N N . GLN A 1 225 ? 13.224 -3.994 -11.291 1.00 92.88 225 GLN A N 1
ATOM 1772 C CA . GLN A 1 225 ? 12.313 -3.060 -10.611 1.00 92.88 225 GLN A CA 1
ATOM 1773 C C . GLN A 1 225 ? 10.855 -3.527 -10.609 1.00 92.88 225 GLN A C 1
ATOM 1775 O O . GLN A 1 225 ? 10.131 -3.291 -9.642 1.00 92.88 225 GLN A O 1
ATOM 1780 N N . LYS A 1 226 ? 10.405 -4.186 -11.682 1.00 94.00 226 LYS A N 1
ATOM 1781 C CA . LYS A 1 226 ? 9.059 -4.761 -11.751 1.00 94.00 226 LYS A CA 1
ATOM 1782 C C . LYS A 1 226 ? 8.893 -5.886 -10.729 1.00 94.00 226 LYS A C 1
ATOM 1784 O O . LYS A 1 226 ? 7.880 -5.912 -10.037 1.00 94.00 226 LYS A O 1
ATOM 1789 N N . GLN A 1 227 ? 9.893 -6.758 -10.595 1.00 94.62 227 GLN A N 1
ATOM 1790 C CA . GLN A 1 227 ? 9.889 -7.816 -9.584 1.00 94.62 227 GLN A CA 1
ATOM 1791 C C . GLN A 1 227 ? 9.905 -7.239 -8.161 1.00 94.62 227 GLN A C 1
ATOM 1793 O O . GLN A 1 227 ? 9.162 -7.700 -7.296 1.00 94.62 227 GLN A O 1
ATOM 1798 N N . GLU A 1 228 ? 10.726 -6.217 -7.906 1.00 92.62 228 GLU A N 1
ATOM 1799 C CA . GLU A 1 228 ? 10.751 -5.522 -6.613 1.00 92.62 228 GLU A CA 1
ATOM 1800 C C . GLU A 1 228 ? 9.395 -4.893 -6.278 1.00 92.62 228 GLU A C 1
ATOM 1802 O O . GLU A 1 228 ? 8.926 -5.009 -5.144 1.00 92.62 228 GLU A O 1
ATOM 1807 N N . LEU A 1 229 ? 8.744 -4.267 -7.263 1.00 94.19 229 LEU A N 1
ATOM 1808 C CA . LEU A 1 229 ? 7.413 -3.691 -7.106 1.00 94.19 229 LEU A CA 1
ATOM 1809 C C . LEU A 1 229 ? 6.362 -4.763 -6.797 1.00 94.19 229 LEU A C 1
ATOM 1811 O O . LEU A 1 229 ? 5.547 -4.557 -5.903 1.00 94.19 229 LEU A O 1
ATOM 1815 N N . GLU A 1 230 ? 6.382 -5.894 -7.501 1.00 94.44 230 GLU A N 1
ATOM 1816 C CA . GLU A 1 230 ? 5.464 -7.011 -7.256 1.00 94.44 230 GLU A CA 1
ATOM 1817 C C . GLU A 1 230 ? 5.635 -7.576 -5.840 1.00 94.44 230 GLU A C 1
ATOM 1819 O O . GLU A 1 230 ? 4.658 -7.704 -5.101 1.00 94.44 230 GLU A O 1
ATOM 1824 N N . ASN A 1 231 ? 6.880 -7.797 -5.412 1.00 92.94 231 ASN A N 1
ATOM 1825 C CA . ASN A 1 231 ? 7.190 -8.259 -4.061 1.00 92.94 231 ASN A CA 1
ATOM 1826 C C . ASN A 1 231 ? 6.730 -7.252 -2.990 1.00 92.94 231 ASN A C 1
ATOM 1828 O O . ASN A 1 231 ? 6.166 -7.642 -1.967 1.00 92.94 231 ASN A O 1
ATOM 1832 N N . ALA A 1 232 ? 6.965 -5.953 -3.207 1.00 91.12 232 ALA A N 1
ATOM 1833 C CA . ALA A 1 232 ? 6.538 -4.901 -2.285 1.00 91.12 232 ALA A CA 1
ATOM 1834 C C . ALA A 1 232 ? 5.007 -4.779 -2.221 1.00 91.12 232 ALA A C 1
ATOM 1836 O O . ALA A 1 232 ? 4.448 -4.601 -1.140 1.00 91.12 232 ALA A O 1
ATOM 1837 N N . GLN A 1 233 ? 4.326 -4.913 -3.361 1.00 92.50 233 GLN A N 1
ATOM 1838 C CA . GLN A 1 233 ? 2.869 -4.901 -3.438 1.00 92.50 233 GLN A CA 1
ATOM 1839 C C . GLN A 1 233 ? 2.263 -6.124 -2.735 1.00 92.50 233 GLN A C 1
ATOM 1841 O O . GLN A 1 233 ? 1.266 -5.975 -2.032 1.00 92.50 233 GLN A O 1
ATOM 1846 N N . GLY A 1 234 ? 2.881 -7.303 -2.868 1.00 91.50 234 GLY A N 1
ATOM 1847 C CA . GLY A 1 234 ? 2.495 -8.509 -2.132 1.00 91.50 234 GLY A CA 1
ATOM 1848 C C . GLY A 1 234 ? 2.522 -8.286 -0.620 1.00 91.50 234 GLY A C 1
ATOM 1849 O O . GLY A 1 234 ? 1.500 -8.461 0.038 1.00 91.50 234 GLY A O 1
ATOM 1850 N N . LYS A 1 235 ? 3.644 -7.776 -0.092 1.00 90.50 235 LYS A N 1
ATOM 1851 C CA . LYS A 1 235 ? 3.789 -7.440 1.338 1.00 90.50 235 LYS A CA 1
ATOM 1852 C C . LYS A 1 235 ? 2.794 -6.377 1.809 1.00 90.50 235 LYS A C 1
ATOM 1854 O O . LYS A 1 235 ? 2.260 -6.475 2.905 1.00 90.50 235 LYS A O 1
ATOM 1859 N N . TYR A 1 236 ? 2.539 -5.358 0.988 1.00 91.56 236 TYR A N 1
ATOM 1860 C CA . TYR A 1 236 ? 1.543 -4.327 1.291 1.00 91.56 236 TYR A CA 1
ATOM 1861 C C . TYR A 1 236 ? 0.132 -4.922 1.418 1.00 91.56 236 TYR A C 1
ATOM 1863 O O . TYR A 1 236 ? -0.617 -4.570 2.331 1.00 91.56 236 TYR A O 1
ATOM 1871 N N . ASN A 1 237 ? -0.236 -5.821 0.502 1.00 90.94 237 ASN A N 1
ATOM 1872 C CA . ASN A 1 237 ? -1.541 -6.474 0.513 1.00 90.94 237 ASN A CA 1
ATOM 1873 C C . ASN A 1 237 ? -1.679 -7.413 1.724 1.00 90.94 237 ASN A C 1
ATOM 1875 O O . ASN A 1 237 ? -2.718 -7.399 2.375 1.00 90.94 237 ASN A O 1
ATOM 1879 N N . GLU A 1 238 ? -0.629 -8.171 2.051 1.00 91.69 238 GLU A N 1
ATOM 1880 C CA . GLU A 1 238 ? -0.566 -9.028 3.242 1.00 91.69 238 GLU A CA 1
ATOM 1881 C C . GLU A 1 238 ? -0.749 -8.209 4.527 1.00 91.69 238 GLU A C 1
ATOM 1883 O O . GLU A 1 238 ? -1.677 -8.470 5.287 1.00 91.69 238 GLU A O 1
ATOM 1888 N N . ALA A 1 239 ? 0.018 -7.126 4.697 1.00 90.38 239 ALA A N 1
ATOM 1889 C CA . ALA A 1 239 ? -0.133 -6.217 5.835 1.00 90.38 239 ALA A CA 1
ATOM 1890 C C . ALA A 1 239 ? -1.531 -5.574 5.904 1.00 90.38 239 ALA A C 1
ATOM 1892 O O . ALA A 1 239 ? -2.037 -5.280 6.984 1.00 90.38 239 ALA A O 1
ATOM 1893 N N . THR A 1 240 ? -2.179 -5.344 4.757 1.00 90.00 240 THR A N 1
ATOM 1894 C CA . THR A 1 240 ? -3.556 -4.827 4.716 1.00 90.00 240 THR A CA 1
ATOM 1895 C C . THR A 1 240 ? -4.559 -5.875 5.202 1.00 90.00 240 THR A C 1
ATOM 1897 O O . THR A 1 240 ? -5.451 -5.537 5.977 1.00 90.00 240 THR A O 1
ATOM 1900 N N . ALA A 1 241 ? -4.395 -7.137 4.796 1.00 91.94 241 ALA A N 1
ATOM 1901 C CA . ALA A 1 241 ? -5.236 -8.240 5.255 1.00 91.94 241 ALA A CA 1
ATOM 1902 C C . ALA A 1 241 ? -5.053 -8.514 6.760 1.00 91.94 241 ALA A C 1
ATOM 1904 O O . ALA A 1 241 ? -6.034 -8.698 7.479 1.00 91.94 241 ALA A O 1
ATOM 1905 N N . GLU A 1 242 ? -3.815 -8.473 7.257 1.00 93.00 242 GLU A N 1
ATOM 1906 C CA . GLU A 1 242 ? -3.518 -8.571 8.692 1.00 93.00 242 GLU A CA 1
ATOM 1907 C C . GLU A 1 242 ? -4.175 -7.437 9.490 1.00 93.00 242 GLU A C 1
ATOM 1909 O O . GLU A 1 242 ? -4.765 -7.675 10.544 1.00 93.00 242 GLU A O 1
ATOM 1914 N N . LEU A 1 243 ? -4.141 -6.206 8.971 1.00 92.44 243 LEU A N 1
ATOM 1915 C CA . LEU A 1 243 ? -4.773 -5.051 9.609 1.00 92.44 243 LEU A CA 1
ATOM 1916 C C . LEU A 1 243 ? -6.304 -5.178 9.657 1.00 92.44 243 LEU A C 1
ATOM 1918 O O . LEU A 1 243 ? -6.932 -4.797 10.651 1.00 92.44 243 LEU A O 1
ATOM 1922 N N . GLU A 1 244 ? -6.912 -5.752 8.620 1.00 92.75 244 GLU A N 1
ATOM 1923 C CA . GLU A 1 244 ? -8.341 -6.070 8.607 1.00 92.75 244 GLU A CA 1
ATOM 1924 C C . GLU A 1 244 ? -8.686 -7.146 9.650 1.00 92.75 244 GLU A C 1
ATOM 1926 O O . GLU A 1 244 ? -9.620 -6.965 10.437 1.00 92.75 244 GLU A O 1
ATOM 1931 N N . ALA A 1 245 ? -7.890 -8.215 9.740 1.00 93.12 245 ALA A N 1
ATOM 1932 C CA . ALA A 1 245 ? -8.059 -9.253 10.757 1.00 93.12 245 ALA A CA 1
ATOM 1933 C C . ALA A 1 245 ? -7.889 -8.700 12.187 1.00 93.12 245 ALA A C 1
ATOM 1935 O O . ALA A 1 245 ? -8.692 -9.003 13.075 1.00 93.12 245 ALA A O 1
ATOM 1936 N N . LEU A 1 246 ? -6.898 -7.832 12.418 1.00 92.94 246 LEU A N 1
ATOM 1937 C CA . LEU A 1 246 ? -6.717 -7.134 13.696 1.00 92.94 246 LEU A CA 1
ATOM 1938 C C . LEU A 1 246 ? -7.910 -6.235 14.024 1.00 92.94 246 LEU A C 1
ATOM 1940 O O . LEU A 1 246 ? -8.378 -6.238 15.160 1.00 92.94 246 LEU A O 1
ATOM 1944 N N . SER A 1 247 ? -8.462 -5.524 13.040 1.00 92.38 247 SER A N 1
ATOM 1945 C CA . SER A 1 247 ? -9.655 -4.686 13.230 1.00 92.38 247 SER A CA 1
ATOM 1946 C C . SER A 1 247 ? -10.873 -5.505 13.678 1.00 92.38 247 SER A C 1
ATOM 1948 O O . SER A 1 247 ? -11.625 -5.082 14.565 1.00 92.38 247 SER A O 1
ATOM 1950 N N . GLN A 1 248 ? -11.049 -6.706 13.119 1.00 93.69 248 GLN A N 1
ATOM 1951 C CA . GLN A 1 248 ? -12.090 -7.642 13.555 1.00 93.69 248 GLN A CA 1
ATOM 1952 C C . GLN A 1 248 ? -11.841 -8.124 14.992 1.00 93.69 248 GLN A C 1
ATOM 1954 O O . GLN A 1 248 ? -12.755 -8.084 15.818 1.00 93.69 248 GLN A O 1
ATOM 1959 N N . ARG A 1 249 ? -10.598 -8.493 15.333 1.00 91.44 249 ARG A N 1
ATOM 1960 C CA . ARG A 1 249 ? -10.222 -8.898 16.701 1.00 91.44 249 ARG A CA 1
ATOM 1961 C C . ARG A 1 249 ? -10.423 -7.778 17.724 1.00 91.44 249 ARG A C 1
ATOM 1963 O O . ARG A 1 249 ? -10.937 -8.043 18.807 1.00 91.44 249 ARG A O 1
ATOM 1970 N N . ILE A 1 250 ? -10.081 -6.534 17.385 1.00 91.88 250 ILE A N 1
ATOM 1971 C CA . ILE A 1 250 ? -10.339 -5.350 18.220 1.00 91.88 250 ILE A CA 1
ATOM 1972 C C . ILE A 1 250 ? -11.841 -5.193 18.458 1.00 91.88 250 ILE A C 1
ATOM 1974 O O . ILE A 1 250 ? -12.267 -4.989 19.593 1.00 91.88 250 ILE A O 1
ATOM 1978 N N . SER A 1 251 ? -12.653 -5.325 17.407 1.00 91.38 251 SER A N 1
ATOM 1979 C CA . SER A 1 251 ? -14.113 -5.224 17.512 1.00 91.38 251 SER A CA 1
ATOM 1980 C C . SER A 1 251 ? -14.688 -6.312 18.424 1.00 91.38 251 SER A C 1
ATOM 1982 O O . SER A 1 251 ? -15.491 -6.016 19.308 1.00 91.38 251 SER A O 1
ATOM 1984 N N . GLN A 1 252 ? -14.210 -7.552 18.287 1.00 90.25 252 GLN A N 1
ATOM 1985 C CA . GLN A 1 252 ? -14.593 -8.653 19.170 1.00 90.25 252 GLN A CA 1
ATOM 1986 C C . GLN A 1 252 ? -14.151 -8.414 20.623 1.00 90.25 252 GLN A C 1
ATOM 1988 O O . GLN A 1 252 ? -14.914 -8.670 21.552 1.00 90.25 252 GLN A O 1
ATOM 1993 N N . SER A 1 253 ? -12.940 -7.893 20.834 1.00 89.94 253 SER A N 1
ATOM 1994 C CA . SER A 1 253 ? -12.428 -7.562 22.168 1.00 89.94 253 SER A CA 1
ATOM 1995 C C . SER A 1 253 ? -13.259 -6.461 22.842 1.00 89.94 253 SER A C 1
ATOM 1997 O O . SER A 1 253 ? -13.582 -6.572 24.024 1.00 89.94 253 SER A O 1
ATOM 1999 N N . LYS A 1 254 ? -13.707 -5.450 22.082 1.00 91.62 254 LYS A N 1
ATOM 2000 C CA . LYS A 1 254 ? -14.631 -4.409 22.568 1.00 91.62 254 LYS A CA 1
ATOM 2001 C C . LYS A 1 254 ? -15.974 -4.994 23.006 1.00 91.62 254 LYS A C 1
ATOM 2003 O O . LYS A 1 254 ? -16.418 -4.705 24.111 1.00 91.62 254 LYS A O 1
ATOM 2008 N N . LEU A 1 255 ? -16.562 -5.888 22.208 1.00 89.81 255 LEU A N 1
ATOM 2009 C CA . LEU A 1 255 ? -17.793 -6.594 22.588 1.00 89.81 255 LEU A CA 1
ATOM 2010 C C . LEU A 1 255 ? -17.613 -7.426 23.867 1.00 89.81 255 LEU A C 1
ATOM 2012 O O . LEU A 1 255 ? -18.471 -7.417 24.752 1.00 89.81 255 LEU A O 1
ATOM 2016 N N . ASN A 1 256 ? -16.484 -8.128 23.989 1.00 83.31 256 ASN A N 1
ATOM 2017 C CA . ASN A 1 256 ? -16.164 -8.913 25.180 1.00 83.31 256 ASN A CA 1
ATOM 2018 C C . ASN A 1 256 ? -15.997 -8.020 26.418 1.00 83.31 256 ASN A C 1
ATOM 2020 O O . ASN A 1 256 ? -16.493 -8.370 27.493 1.00 83.31 256 ASN A O 1
ATOM 2024 N N . LEU A 1 257 ? -15.342 -6.866 26.265 1.00 89.00 257 LEU A N 1
ATOM 2025 C CA . LEU A 1 257 ? -15.195 -5.871 27.320 1.00 89.00 257 LEU A CA 1
ATOM 2026 C C . LEU A 1 257 ? -16.558 -5.332 27.765 1.00 89.00 257 LEU A C 1
ATOM 2028 O O . LEU A 1 257 ? -16.851 -5.356 28.960 1.00 89.00 257 LEU A O 1
ATOM 2032 N N . ASP A 1 258 ? -17.413 -4.931 26.824 1.00 88.69 258 ASP A N 1
ATOM 2033 C CA . ASP A 1 258 ? -18.762 -4.439 27.118 1.00 88.69 258 ASP A CA 1
ATOM 2034 C C . ASP A 1 258 ? -19.584 -5.495 27.872 1.00 88.69 258 ASP A C 1
ATOM 2036 O O . ASP A 1 258 ? -20.220 -5.200 28.889 1.00 88.69 258 ASP A O 1
ATOM 2040 N N . CYS A 1 259 ? -19.518 -6.756 27.435 1.00 85.50 259 CYS A N 1
ATOM 2041 C CA . CYS A 1 259 ? -20.167 -7.878 28.111 1.00 85.50 259 CYS A CA 1
ATOM 2042 C C . CYS A 1 259 ? -19.613 -8.091 29.532 1.00 85.50 259 CYS A C 1
ATOM 2044 O O . CYS A 1 259 ? -20.377 -8.266 30.487 1.00 85.50 259 CYS A O 1
ATOM 2046 N N . ALA A 1 260 ? -18.291 -8.046 29.711 1.00 81.25 260 ALA A N 1
ATOM 2047 C CA . ALA A 1 260 ? -17.656 -8.175 31.021 1.00 81.25 260 ALA A CA 1
ATOM 2048 C C . ALA A 1 260 ? -18.058 -7.030 31.969 1.00 81.25 260 ALA A C 1
ATOM 2050 O O . ALA A 1 260 ? -18.383 -7.285 33.132 1.00 81.25 260 ALA A O 1
ATOM 2051 N N . GLU A 1 261 ? -18.113 -5.791 31.475 1.00 87.06 261 GLU A N 1
ATOM 2052 C CA . GLU A 1 261 ? -18.539 -4.623 32.250 1.00 87.06 261 GLU A CA 1
ATOM 2053 C C . GLU A 1 261 ? -20.028 -4.687 32.622 1.00 87.06 261 GLU A C 1
ATOM 2055 O O . GLU A 1 261 ? -20.400 -4.360 33.754 1.00 87.06 261 GLU A O 1
ATOM 2060 N N . GLN A 1 262 ? -20.892 -5.154 31.717 1.00 87.12 262 GLN A N 1
ATOM 2061 C CA . GLN A 1 262 ? -22.305 -5.394 32.022 1.00 87.12 262 GLN A CA 1
ATOM 2062 C C . GLN A 1 262 ? -22.485 -6.495 33.072 1.00 87.12 262 GLN A C 1
ATOM 2064 O O . GLN A 1 262 ? -23.273 -6.332 34.007 1.00 87.12 262 GLN A O 1
ATOM 2069 N N . ASN A 1 263 ? -21.731 -7.590 32.970 1.00 85.50 263 ASN A N 1
ATOM 2070 C CA . ASN A 1 263 ? -21.772 -8.659 33.964 1.00 85.50 263 ASN A CA 1
ATOM 2071 C C . ASN A 1 263 ? -21.304 -8.173 35.340 1.00 85.50 263 ASN A C 1
ATOM 2073 O O . ASN A 1 263 ? -21.969 -8.457 36.337 1.00 85.50 263 ASN A O 1
ATOM 2077 N N . LEU A 1 264 ? -20.233 -7.374 35.399 1.00 87.75 264 LEU A N 1
ATOM 2078 C CA . LEU A 1 264 ? -19.775 -6.751 36.642 1.00 87.75 264 LEU A CA 1
ATOM 2079 C C . LEU A 1 264 ? -20.873 -5.878 37.269 1.00 87.75 264 LEU A C 1
ATOM 2081 O O . LEU A 1 264 ? -21.151 -6.001 38.463 1.00 87.75 264 LEU A O 1
ATOM 2085 N N . LYS A 1 265 ? -21.544 -5.040 36.465 1.00 88.44 265 LYS A N 1
ATOM 2086 C CA . LYS A 1 265 ? -22.679 -4.218 36.922 1.00 88.44 265 LYS A CA 1
ATOM 2087 C C . LYS A 1 265 ? -23.816 -5.082 37.474 1.00 88.44 265 LYS A C 1
ATOM 2089 O O . LYS A 1 265 ? -24.336 -4.783 38.546 1.00 88.44 265 LYS A O 1
ATOM 2094 N N . ARG A 1 266 ? -24.178 -6.170 36.784 1.00 86.75 266 ARG A N 1
ATOM 2095 C CA . ARG A 1 266 ? -25.238 -7.095 37.225 1.00 86.75 266 ARG A CA 1
ATOM 2096 C C . ARG A 1 266 ? -24.896 -7.787 38.541 1.00 86.75 266 ARG A C 1
ATOM 2098 O O . ARG A 1 266 ? -25.748 -7.846 39.423 1.00 86.75 266 ARG A O 1
ATOM 2105 N N . VAL A 1 267 ? -23.674 -8.296 38.691 1.00 86.06 267 VAL A N 1
ATOM 2106 C CA . VAL A 1 267 ? -23.244 -8.960 39.931 1.00 86.06 267 VAL A CA 1
ATOM 2107 C C . VAL A 1 267 ? -23.208 -7.970 41.093 1.00 86.06 267 VAL A C 1
ATOM 2109 O O . VAL A 1 267 ? -23.729 -8.280 42.161 1.00 86.06 267 VAL A O 1
ATOM 2112 N N . ALA A 1 268 ? -22.704 -6.751 40.876 1.00 86.88 268 ALA A N 1
ATOM 2113 C CA . ALA A 1 268 ? -22.716 -5.703 41.896 1.00 86.88 268 ALA A CA 1
ATOM 2114 C C . ALA A 1 268 ? -24.145 -5.308 42.325 1.00 86.88 268 ALA A C 1
ATOM 2116 O O . ALA A 1 268 ? -24.401 -5.101 43.511 1.00 86.88 268 ALA A O 1
ATOM 2117 N N . LEU A 1 269 ? -25.094 -5.234 41.382 1.00 87.88 269 LEU A N 1
ATOM 2118 C CA . LEU A 1 269 ? -26.508 -4.981 41.689 1.00 87.88 269 LEU A CA 1
ATOM 2119 C C . LEU A 1 269 ? -27.150 -6.137 42.468 1.00 87.88 269 LEU A C 1
ATOM 2121 O O . LEU A 1 269 ? -27.872 -5.889 43.431 1.00 87.88 269 LEU A O 1
ATOM 2125 N N . ARG A 1 270 ? -26.867 -7.391 42.097 1.00 86.31 270 ARG A N 1
ATOM 2126 C CA . ARG A 1 270 ? -27.361 -8.576 42.821 1.00 86.31 270 ARG A CA 1
ATOM 2127 C C . ARG A 1 270 ? -26.818 -8.657 44.244 1.00 86.31 270 ARG A C 1
ATOM 2129 O O . ARG A 1 270 ? -27.592 -8.929 45.155 1.00 86.31 270 ARG A O 1
ATOM 2136 N N . SER A 1 271 ? -25.532 -8.363 44.434 1.00 85.19 271 SER A N 1
ATOM 2137 C CA . SER A 1 271 ? -24.910 -8.274 45.760 1.00 85.19 271 SER A CA 1
ATOM 2138 C C . SER A 1 271 ? -25.625 -7.236 46.635 1.00 85.19 271 SER A C 1
ATOM 2140 O O . SER A 1 271 ? -26.073 -7.567 47.730 1.00 85.19 271 SER A O 1
ATOM 2142 N N . ARG A 1 272 ? -25.890 -6.034 46.105 1.00 86.19 272 ARG A N 1
ATOM 2143 C CA . ARG A 1 272 ? -26.665 -5.001 46.818 1.00 86.19 272 ARG A CA 1
ATOM 2144 C C . ARG A 1 272 ? -28.099 -5.417 47.153 1.00 86.19 272 ARG A C 1
ATOM 2146 O O . ARG A 1 272 ? -28.567 -5.139 48.253 1.00 86.19 272 ARG A O 1
ATOM 2153 N N . LEU A 1 273 ? -28.802 -6.075 46.230 1.00 87.44 273 LEU A N 1
ATOM 2154 C CA . LEU A 1 273 ? -30.145 -6.610 46.490 1.00 87.44 273 LEU A CA 1
ATOM 2155 C C . LEU A 1 273 ? -30.124 -7.678 47.590 1.00 87.44 273 LEU A C 1
ATOM 2157 O O . LEU A 1 273 ? -30.985 -7.681 48.469 1.00 87.44 273 LEU A O 1
ATOM 2161 N N . SER A 1 274 ? -29.114 -8.550 47.576 1.00 85.19 274 SER A N 1
ATOM 2162 C CA . SER A 1 274 ? -28.883 -9.523 48.643 1.00 85.19 274 SER A CA 1
ATOM 2163 C C . SER A 1 274 ? -28.651 -8.825 49.989 1.00 85.19 274 SER A C 1
ATOM 2165 O O . SER A 1 274 ? -29.266 -9.214 50.981 1.00 85.19 274 SER A O 1
ATOM 2167 N N . ASP A 1 275 ? -27.856 -7.754 50.041 1.00 85.12 275 ASP A N 1
ATOM 2168 C CA . ASP A 1 275 ? -27.654 -6.979 51.274 1.00 85.12 275 ASP A CA 1
ATOM 2169 C C . ASP A 1 275 ? -28.957 -6.353 51.789 1.00 85.12 275 ASP A C 1
ATOM 2171 O O . ASP A 1 275 ? -29.247 -6.419 52.986 1.00 85.12 275 ASP A O 1
ATOM 2175 N N . PHE A 1 276 ? -29.793 -5.811 50.897 1.00 85.25 276 PHE A N 1
ATOM 2176 C CA . PHE A 1 276 ? -31.110 -5.285 51.264 1.00 85.25 276 PHE A CA 1
ATOM 2177 C C . PHE A 1 276 ? -32.060 -6.361 51.787 1.00 85.25 276 PHE A C 1
ATOM 2179 O O . PHE A 1 276 ? -32.787 -6.103 52.746 1.00 85.25 276 PHE A O 1
ATOM 2186 N N . SER A 1 277 ? -32.011 -7.577 51.238 1.00 83.56 277 SER A N 1
ATOM 2187 C CA . SER A 1 277 ? -32.828 -8.700 51.721 1.00 83.56 277 SER A CA 1
ATOM 2188 C C . SER A 1 277 ? -32.515 -9.107 53.170 1.00 83.56 277 SER A C 1
ATOM 2190 O O . SER A 1 277 ? -33.352 -9.708 53.841 1.00 83.56 277 SER A O 1
ATOM 2192 N N . ARG A 1 278 ? -31.325 -8.749 53.675 1.00 85.19 278 ARG A N 1
ATOM 2193 C CA . ARG A 1 278 ? -30.881 -9.028 55.050 1.00 85.19 278 ARG A CA 1
ATOM 2194 C C . ARG A 1 278 ? -31.317 -7.954 56.052 1.00 85.19 278 ARG A C 1
ATOM 2196 O O . ARG A 1 278 ? -31.163 -8.155 57.257 1.00 85.19 278 ARG A O 1
ATOM 2203 N N . ILE A 1 279 ? -31.849 -6.820 55.590 1.00 87.44 279 ILE A N 1
ATOM 2204 C CA . ILE A 1 279 ? -32.345 -5.757 56.469 1.00 87.44 279 ILE A CA 1
ATOM 2205 C C . ILE A 1 279 ? -33.635 -6.227 57.148 1.00 87.44 279 ILE A C 1
ATOM 2207 O O . ILE A 1 279 ? -34.596 -6.632 56.497 1.00 87.44 279 ILE A O 1
ATOM 2211 N N . ASN A 1 280 ? -33.687 -6.126 58.478 1.00 86.81 280 ASN A N 1
ATOM 2212 C CA . ASN A 1 280 ? -34.900 -6.421 59.233 1.00 86.81 280 ASN A CA 1
ATOM 2213 C C . ASN A 1 280 ? -35.954 -5.322 59.012 1.00 86.81 280 ASN A C 1
ATOM 2215 O O . ASN A 1 280 ? -35.953 -4.302 59.702 1.00 86.81 280 ASN A O 1
ATOM 2219 N N . VAL A 1 281 ? -36.870 -5.549 58.068 1.00 84.81 281 VAL A N 1
ATOM 2220 C CA . VAL A 1 281 ? -37.919 -4.590 57.674 1.00 84.81 281 VAL A CA 1
ATOM 2221 C C . VAL A 1 281 ? -38.813 -4.178 58.852 1.00 84.81 281 VAL A C 1
ATOM 2223 O O . VAL A 1 281 ? -39.258 -3.036 58.904 1.00 84.81 281 VAL A O 1
ATOM 2226 N N . PHE A 1 282 ? -39.023 -5.055 59.840 1.00 83.06 282 PHE A N 1
ATOM 2227 C CA . PHE A 1 282 ? -39.842 -4.755 61.025 1.00 83.06 282 PHE A CA 1
ATOM 2228 C C . PHE A 1 282 ? -39.197 -3.748 61.986 1.00 83.06 282 PHE A C 1
ATOM 2230 O O . PHE A 1 282 ? -39.883 -3.200 62.845 1.00 83.06 282 PHE A O 1
ATOM 2237 N N . ALA A 1 283 ? -37.888 -3.512 61.862 1.00 87.75 283 ALA A N 1
ATOM 2238 C CA . ALA A 1 283 ? -37.166 -2.521 62.655 1.00 87.75 283 ALA A CA 1
ATOM 2239 C C . ALA A 1 283 ? -37.163 -1.119 62.013 1.00 87.75 283 ALA A C 1
ATOM 2241 O O . ALA A 1 283 ? -36.642 -0.179 62.613 1.00 87.75 283 ALA A O 1
ATOM 2242 N N . LEU A 1 284 ? -37.713 -0.972 60.803 1.00 89.00 284 LEU A N 1
ATOM 2243 C CA . LEU A 1 284 ? -37.756 0.286 60.057 1.00 89.00 284 LEU A CA 1
ATOM 2244 C C . LEU A 1 284 ? -39.058 1.053 60.319 1.00 89.00 284 LEU A C 1
ATOM 2246 O O . LEU A 1 284 ? -40.105 0.464 60.589 1.00 89.00 284 LEU A O 1
ATOM 2250 N N . THR A 1 285 ? -39.020 2.380 60.182 1.00 93.44 285 THR A N 1
ATOM 2251 C CA . THR A 1 285 ? -40.250 3.186 60.113 1.00 93.44 285 THR A CA 1
ATOM 2252 C C . THR A 1 285 ? -40.987 2.946 58.789 1.00 93.44 285 THR A C 1
ATOM 2254 O O . THR A 1 285 ? -40.386 2.501 57.811 1.00 93.44 285 THR A O 1
ATOM 2257 N N . ASN A 1 286 ? -42.282 3.283 58.719 1.00 89.12 286 ASN A N 1
ATOM 2258 C CA . ASN A 1 286 ? -43.071 3.147 57.482 1.00 89.12 286 ASN A CA 1
ATOM 2259 C C . ASN A 1 286 ? -42.464 3.901 56.285 1.00 89.12 286 ASN A C 1
ATOM 2261 O O . ASN A 1 286 ? -42.524 3.420 55.153 1.00 89.12 286 ASN A O 1
ATOM 2265 N N . ASP A 1 287 ? -41.852 5.062 56.523 1.00 92.19 287 ASP A N 1
ATOM 2266 C CA . ASP A 1 287 ? -41.201 5.834 55.461 1.00 92.19 287 ASP A CA 1
ATOM 2267 C C . ASP A 1 287 ? -39.938 5.121 54.953 1.00 92.19 287 ASP A C 1
ATOM 2269 O O . ASP A 1 287 ? -39.718 5.017 53.746 1.00 92.19 287 ASP A O 1
ATOM 2273 N N . GLN A 1 288 ? -39.131 4.567 55.863 1.00 88.94 288 GLN A N 1
ATOM 2274 C CA . GLN A 1 288 ? -37.909 3.829 55.528 1.00 88.94 288 GLN A CA 1
ATOM 2275 C C . GLN A 1 288 ? -38.206 2.503 54.820 1.00 88.94 288 GLN A C 1
ATOM 2277 O O . GLN A 1 288 ? -37.520 2.154 53.859 1.00 88.94 288 GLN A O 1
ATOM 2282 N N . SER A 1 289 ? -39.238 1.774 55.255 1.00 86.94 289 SER A N 1
ATOM 2283 C CA . SER A 1 289 ? -39.655 0.527 54.606 1.00 86.94 289 SER A CA 1
ATOM 2284 C C . SER A 1 289 ? -40.198 0.781 53.195 1.00 86.94 289 SER A C 1
ATOM 2286 O O . SER A 1 289 ? -39.848 0.054 52.265 1.00 86.94 289 SER A O 1
ATOM 2288 N N . SER A 1 290 ? -40.959 1.863 53.002 1.00 88.25 290 SER A N 1
ATOM 2289 C CA . SER A 1 290 ? -41.449 2.284 51.681 1.00 88.25 290 SER A CA 1
ATOM 2290 C C . SER A 1 290 ? -40.307 2.689 50.740 1.00 88.25 290 SER A C 1
ATOM 2292 O O . SER A 1 290 ? -40.308 2.322 49.563 1.00 88.25 290 SER A O 1
ATOM 2294 N N . GLN A 1 291 ? -39.299 3.405 51.250 1.00 89.50 291 GLN A N 1
ATOM 2295 C CA . GLN A 1 291 ? -38.100 3.761 50.480 1.00 89.50 291 GLN A CA 1
ATOM 2296 C C . GLN A 1 291 ? -37.285 2.525 50.081 1.00 89.50 291 GLN A C 1
ATOM 2298 O O . GLN A 1 291 ? -36.878 2.421 48.923 1.00 89.50 291 GLN A O 1
ATOM 2303 N N . LEU A 1 292 ? -37.088 1.574 51.000 1.00 89.50 292 LEU A N 1
ATOM 2304 C CA . LEU A 1 292 ? -36.379 0.322 50.724 1.00 89.50 292 LEU A CA 1
ATOM 2305 C C . LEU A 1 292 ? -37.099 -0.515 49.655 1.00 89.50 292 LEU A C 1
ATOM 2307 O O . LEU A 1 292 ? -36.452 -1.016 48.734 1.00 89.50 292 LEU A O 1
ATOM 2311 N N . ALA A 1 293 ? -38.429 -0.618 49.729 1.00 87.19 293 ALA A N 1
ATOM 2312 C CA . ALA A 1 293 ? -39.235 -1.313 48.723 1.00 87.19 293 ALA A CA 1
ATOM 2313 C C . ALA A 1 293 ? -39.117 -0.657 47.334 1.00 87.19 293 ALA A C 1
ATOM 2315 O O . ALA A 1 293 ? -38.924 -1.352 46.338 1.00 87.19 293 ALA A O 1
ATOM 2316 N N . SER A 1 294 ? -39.157 0.680 47.267 1.00 90.75 294 SER A N 1
ATOM 2317 C CA . SER A 1 294 ? -38.971 1.431 46.016 1.00 90.75 294 SER A CA 1
ATOM 2318 C C . SER A 1 294 ? -37.579 1.215 45.405 1.00 90.75 294 SER A C 1
ATOM 2320 O O . SER A 1 294 ? -37.464 0.924 44.215 1.00 90.75 294 SER A O 1
ATOM 2322 N N . LEU A 1 295 ? -36.519 1.295 46.217 1.00 90.00 295 LEU A N 1
ATOM 2323 C CA . LEU A 1 295 ? -35.135 1.045 45.790 1.00 90.00 295 LEU A CA 1
ATOM 2324 C C . LEU A 1 295 ? -34.931 -0.385 45.279 1.00 90.00 295 LEU A C 1
ATOM 2326 O O . LEU A 1 295 ? -34.303 -0.579 44.240 1.00 90.00 295 LEU A O 1
ATOM 2330 N N . THR A 1 296 ? -35.490 -1.370 45.984 1.00 88.56 296 THR A N 1
ATOM 2331 C CA . THR A 1 296 ? -35.436 -2.786 45.588 1.00 88.56 296 THR A CA 1
ATOM 2332 C C . THR A 1 296 ? -36.119 -2.984 44.233 1.00 88.56 296 THR A C 1
ATOM 2334 O O . THR A 1 296 ? -35.505 -3.530 43.318 1.00 88.56 296 THR A O 1
ATOM 2337 N N . GLY A 1 297 ? -37.325 -2.429 44.053 1.00 86.25 297 GLY A N 1
ATOM 2338 C CA . GLY A 1 297 ? -38.052 -2.496 42.782 1.00 86.25 297 GLY A CA 1
ATOM 2339 C C . GLY A 1 297 ? -37.320 -1.820 41.615 1.00 86.25 297 GLY A C 1
ATOM 2340 O O . GLY A 1 297 ? -37.311 -2.348 40.505 1.00 86.25 297 GLY A O 1
ATOM 2341 N N . GLN A 1 298 ? -36.641 -0.692 41.852 1.00 88.69 298 GLN A N 1
ATOM 2342 C CA . GLN A 1 298 ? -35.814 -0.032 40.829 1.00 88.69 298 GLN A CA 1
ATOM 2343 C C . GLN A 1 298 ? -34.588 -0.871 40.435 1.00 88.69 298 GLN A C 1
ATOM 2345 O O . GLN A 1 298 ? -34.258 -0.969 39.253 1.00 88.69 298 GLN A O 1
ATOM 2350 N N . MET A 1 299 ? -33.908 -1.494 41.403 1.00 86.88 299 MET A N 1
ATOM 2351 C CA . MET A 1 299 ? -32.753 -2.357 41.125 1.00 86.88 299 MET A CA 1
ATOM 2352 C C . MET A 1 299 ? -33.153 -3.639 40.382 1.00 86.88 299 MET A C 1
ATOM 2354 O O . MET A 1 299 ? -32.444 -4.059 39.466 1.00 86.88 299 MET A O 1
ATOM 2358 N N . GLU A 1 300 ? -34.297 -4.235 40.725 1.00 86.19 300 GLU A N 1
ATOM 2359 C CA . GLU A 1 300 ? -34.865 -5.374 39.993 1.00 86.19 300 GLU A CA 1
ATOM 2360 C C . GLU A 1 300 ? -35.260 -4.992 38.560 1.00 86.19 300 GLU A C 1
ATOM 2362 O O . GLU A 1 300 ? -34.968 -5.740 37.625 1.00 86.19 300 GLU A O 1
ATOM 2367 N N . ALA A 1 301 ? -35.848 -3.807 38.360 1.00 86.69 301 ALA A N 1
ATOM 2368 C CA . ALA A 1 301 ? -36.171 -3.298 37.028 1.00 86.69 301 ALA A CA 1
ATOM 2369 C C . ALA A 1 301 ? -34.918 -3.173 36.139 1.00 86.69 301 ALA A C 1
ATOM 2371 O O . ALA A 1 301 ? -34.921 -3.672 35.015 1.00 86.69 301 ALA A O 1
ATOM 2372 N N . LEU A 1 302 ? -33.817 -2.618 36.662 1.00 85.44 302 LEU A N 1
ATOM 2373 C CA . LEU A 1 302 ? -32.546 -2.491 35.931 1.00 85.44 302 LEU A CA 1
ATOM 2374 C C . LEU A 1 302 ? -31.917 -3.846 35.567 1.00 85.44 302 LEU A C 1
ATOM 2376 O O . LEU A 1 302 ? -31.325 -3.998 34.494 1.00 85.44 302 LEU A O 1
ATOM 2380 N N . LEU A 1 303 ? -32.039 -4.852 36.439 1.00 84.06 303 LEU A N 1
ATOM 2381 C CA . LEU A 1 303 ? -31.588 -6.211 36.126 1.00 84.06 303 LEU A CA 1
ATOM 2382 C C . LEU A 1 303 ? -32.414 -6.819 34.984 1.00 84.06 303 LEU A C 1
ATOM 2384 O O . LEU A 1 303 ? -31.843 -7.440 34.084 1.00 84.06 303 LEU A O 1
ATOM 2388 N N . ASN A 1 304 ? -33.727 -6.583 34.979 1.00 80.19 304 ASN A N 1
ATOM 2389 C CA . ASN A 1 304 ? -34.651 -7.131 33.989 1.00 80.19 304 ASN A CA 1
ATOM 2390 C C . ASN A 1 304 ? -34.577 -6.416 32.626 1.00 80.19 304 ASN A C 1
ATOM 2392 O O . ASN A 1 304 ? -34.615 -7.094 31.600 1.00 80.19 304 ASN A O 1
ATOM 2396 N N . GLU A 1 305 ? -34.379 -5.094 32.576 1.00 71.56 305 GLU A N 1
ATOM 2397 C CA . GLU A 1 305 ? -34.235 -4.329 31.320 1.00 71.56 305 GLU A CA 1
ATOM 2398 C C . GLU A 1 305 ? -33.045 -4.798 30.475 1.00 71.56 305 GLU A C 1
ATOM 2400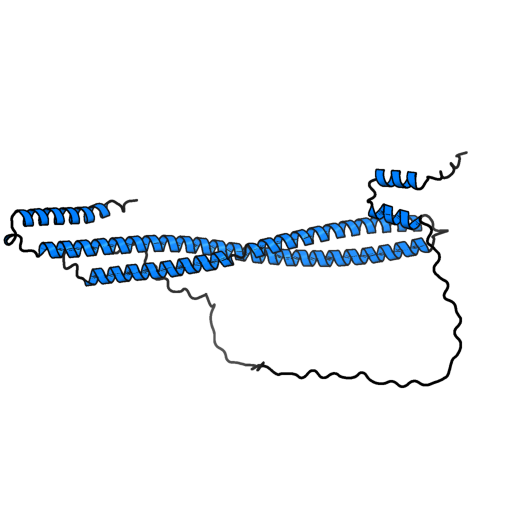 O O . GLU A 1 305 ? -33.138 -4.921 29.253 1.00 71.56 305 GLU A O 1
ATOM 2405 N N . SER A 1 306 ? -31.940 -5.166 31.123 1.00 55.84 306 SER A N 1
ATOM 2406 C CA . SER A 1 306 ? -30.749 -5.661 30.427 1.00 55.84 306 SER A CA 1
ATOM 2407 C C . SER A 1 306 ? -30.936 -7.042 29.768 1.00 55.84 306 SER A C 1
ATOM 2409 O O . SER A 1 306 ? -30.061 -7.482 29.028 1.00 55.84 306 SER A O 1
ATOM 2411 N N . SER A 1 307 ? -32.054 -7.731 30.024 1.00 49.50 307 SER A N 1
ATOM 2412 C CA . SER A 1 307 ? -32.384 -9.053 29.463 1.00 49.50 307 SER A CA 1
ATOM 2413 C C . SER A 1 307 ? -32.990 -8.965 28.058 1.00 49.50 307 SER A C 1
ATOM 2415 O O . SER A 1 307 ? -32.903 -9.915 27.286 1.00 49.50 307 SER A O 1
ATOM 2417 N N . TYR A 1 308 ? -33.592 -7.820 27.723 1.00 44.94 308 TYR A N 1
ATOM 2418 C CA . TYR A 1 308 ? -34.296 -7.599 26.457 1.00 44.94 308 TYR A CA 1
ATOM 2419 C C . TYR A 1 308 ? -33.434 -6.905 25.391 1.00 44.94 308 TYR A C 1
ATOM 2421 O O . TYR A 1 308 ? -33.797 -6.914 24.221 1.00 44.94 308 TYR A O 1
ATOM 2429 N N . ALA A 1 309 ? -32.270 -6.358 25.761 1.00 41.91 309 ALA A N 1
ATOM 2430 C CA . ALA A 1 309 ? -31.358 -5.662 24.845 1.00 41.91 309 ALA A CA 1
ATOM 2431 C C . ALA A 1 309 ? -30.348 -6.585 24.122 1.00 41.91 309 ALA A C 1
ATOM 2433 O O . ALA A 1 309 ? -29.443 -6.094 23.454 1.00 41.91 309 ALA A O 1
ATOM 2434 N N . SER A 1 310 ? -30.469 -7.911 24.267 1.00 36.56 310 SER A N 1
ATOM 2435 C CA . SER A 1 310 ? -29.538 -8.902 23.689 1.00 36.56 310 SER A CA 1
ATOM 2436 C C . SER A 1 310 ? -30.189 -9.886 22.707 1.00 36.56 310 SER A C 1
ATOM 2438 O O . SER A 1 310 ? -29.587 -10.911 22.400 1.00 36.56 310 SER A O 1
ATOM 2440 N N . SER A 1 311 ? -31.403 -9.615 22.218 1.00 26.62 311 SER A N 1
ATOM 2441 C CA . SER A 1 311 ? -31.949 -10.348 21.064 1.00 26.62 311 SER A CA 1
ATOM 2442 C C . SER A 1 311 ? -31.647 -9.579 19.769 1.00 26.62 311 SER A C 1
ATOM 2444 O O . SER A 1 311 ? -31.736 -8.352 19.799 1.00 26.62 311 SER A O 1
ATOM 2446 N N . PRO A 1 312 ? -31.233 -10.281 18.697 1.00 38.09 312 PRO A N 1
ATOM 2447 C CA . PRO A 1 312 ? -30.669 -9.699 17.475 1.00 38.09 312 PRO A CA 1
ATOM 2448 C C . PRO A 1 312 ? -31.607 -8.760 16.714 1.00 38.09 312 PRO A C 1
ATOM 2450 O O . PRO A 1 312 ? -32.843 -8.962 16.780 1.00 38.09 312 PRO A O 1
#

Nearest PDB structures (foldseek):
  6z6f-assembly1_C  TM=6.456E-01  e=5.312E-02  Saccharomyces cerevisiae S288C
  8i21-assembly1_B  TM=3.774E-01  e=3.257E-02  Saccharomyces cerevisiae S288C
  8i4v-assembly1_B  TM=3.605E-01  e=1.338E-01  Saccharomyces cerevisiae S288C
  6ek7-assembly1_A  TM=4.439E-01  e=6.132E-01  Yersinia enterocolitica
  6el1-assembly1_E  TM=3.532E-01  e=7.621E-01  Yersinia enterocolitica